Protein AF-A0A1I7TUJ5-F1 (afdb_monomer_lite)

Sequence (191 aa):
MAAFPLLQLPLVAMEHVLCIMDPYELIKVTGEFILTDNWHGLNFQPKLPESLDLLRIQNADFIKYDQFIKLDCKQIVLFRAPFTSQEIHRFLKSWKACESHLNLKAFKIFLEKSNSMNMVKELAREEVKIDGDLLNEFARRKFFYDESNGFNIVRSDGKVGTVCIKGWDGHDSQLYFSLIDFPFVYWNTTV

InterPro domains:
  IPR012885 Sdz-33, F-box domain [PF07735] (43-109)

pLDDT: mean 76.19, std 15.49, range [35.88, 95.81]

Foldseek 3Di:
DDQDPLVVDDPVVNVVCPVPDDVLSNDQAQEEDEADDDPPPDLDDDDDHAHYQYYYHQDQCNPDLVNVQPHAYQYYHDHNHPDALVSVLVVLVCQQAVNGRVNHFKYKYKYFPPCNVVSLVVQFPDKAWCDDLNCVQCVVSVNDDDGDIWGWGAHPVRWTKTWDWADDPDRMIMIIIGGDPDDPPPPPDDD

Secondary structure (DSSP, 8-state):
-PPP-GGGS-HHHHHHHHHHS-HHHH----SEEEE----TTS---PPPPSSBSEEEES--TT--HHHHTT--BSEEEESS----HHHHHHHHHHHHTTSS-TT--EEEEEEEHHHHHHHHHHH-SEEE---HHHHHHHHHTT----S--EEEEE-TTS-EEEEEEEEPSSSEEEEEEEE----GGGSS---

Structure (mmCIF, N/CA/C/O backbone):
data_AF-A0A1I7TUJ5-F1
#
_entry.id   AF-A0A1I7TUJ5-F1
#
loop_
_atom_site.group_PDB
_atom_site.id
_atom_site.type_symbol
_atom_site.label_atom_id
_atom_site.label_alt_id
_atom_site.label_comp_id
_atom_site.label_asym_id
_atom_site.label_entity_id
_atom_site.label_seq_id
_atom_site.pdbx_PDB_ins_code
_atom_site.Cartn_x
_atom_site.Cartn_y
_atom_site.Cartn_z
_atom_site.occupancy
_atom_site.B_iso_or_equiv
_atom_site.auth_seq_id
_atom_site.auth_comp_id
_atom_site.auth_asym_id
_atom_site.auth_atom_id
_atom_site.pdbx_PDB_model_num
ATOM 1 N N . MET A 1 1 ? -7.106 -23.123 -17.976 1.00 44.53 1 MET A N 1
ATOM 2 C CA . MET A 1 1 ? -6.000 -23.314 -18.940 1.00 44.53 1 MET A CA 1
ATOM 3 C C . MET A 1 1 ? -4.905 -24.108 -18.252 1.00 44.53 1 MET A C 1
ATOM 5 O O . MET A 1 1 ? -4.623 -23.818 -17.096 1.00 44.53 1 MET A O 1
ATOM 9 N N . ALA A 1 2 ? -4.364 -25.135 -18.907 1.00 41.09 2 ALA A N 1
ATOM 10 C CA . ALA A 1 2 ? -3.254 -25.927 -18.378 1.00 41.09 2 ALA A CA 1
ATOM 11 C C . ALA A 1 2 ? -1.929 -25.177 -18.596 1.00 41.09 2 ALA A C 1
ATOM 13 O O . ALA A 1 2 ? -1.750 -24.557 -19.642 1.00 41.09 2 ALA A O 1
ATOM 14 N N . ALA A 1 3 ? -1.031 -25.208 -17.610 1.00 55.00 3 ALA A N 1
ATOM 15 C CA . ALA A 1 3 ? 0.287 -24.588 -17.714 1.00 55.00 3 ALA A CA 1
ATOM 16 C C . ALA A 1 3 ? 1.127 -25.307 -18.782 1.00 55.00 3 ALA A C 1
ATOM 18 O O . ALA A 1 3 ? 1.201 -26.537 -18.783 1.00 55.00 3 ALA A O 1
ATOM 19 N N . PHE A 1 4 ? 1.744 -24.550 -19.691 1.00 65.94 4 PHE A N 1
ATOM 20 C CA . PHE A 1 4 ? 2.629 -25.104 -20.712 1.00 65.94 4 PHE A CA 1
ATOM 21 C C . PHE A 1 4 ? 3.909 -25.633 -20.042 1.00 65.94 4 PHE A C 1
ATOM 23 O O . PHE A 1 4 ? 4.563 -24.878 -19.318 1.00 65.94 4 PHE A O 1
ATOM 30 N N . PRO A 1 5 ? 4.286 -26.910 -20.230 1.00 68.75 5 PRO A N 1
ATOM 31 C CA . PRO A 1 5 ? 5.391 -27.513 -19.498 1.00 68.75 5 PRO A CA 1
ATOM 32 C C . PRO A 1 5 ? 6.739 -27.140 -20.134 1.00 68.75 5 PRO A C 1
ATOM 34 O O . PRO A 1 5 ? 7.451 -27.992 -20.657 1.00 68.75 5 PRO A O 1
ATOM 37 N N . LEU A 1 6 ? 7.103 -25.855 -20.084 1.00 66.88 6 LEU A N 1
ATOM 38 C CA . LEU A 1 6 ? 8.300 -25.303 -20.731 1.00 66.88 6 LEU A CA 1
ATOM 39 C C . LEU A 1 6 ? 9.583 -26.061 -20.344 1.00 66.88 6 LEU A C 1
ATOM 41 O O . LEU A 1 6 ? 10.440 -26.295 -21.186 1.00 66.88 6 LEU A O 1
ATOM 45 N N . LEU A 1 7 ? 9.681 -26.503 -19.087 1.00 72.25 7 LEU A N 1
ATOM 46 C CA . LEU A 1 7 ? 10.839 -27.235 -18.556 1.00 72.25 7 LEU A CA 1
ATOM 47 C C . LEU A 1 7 ? 10.936 -28.694 -19.032 1.00 72.25 7 LEU A C 1
ATOM 49 O O . LEU A 1 7 ? 11.917 -29.366 -18.730 1.00 72.25 7 LEU A O 1
ATOM 53 N N . GLN A 1 8 ? 9.922 -29.203 -19.737 1.00 76.94 8 GLN A N 1
ATOM 54 C CA . GLN A 1 8 ? 9.940 -30.542 -20.335 1.00 76.94 8 GLN A CA 1
ATOM 55 C C . GLN A 1 8 ? 10.435 -30.522 -21.790 1.00 76.94 8 GLN A C 1
ATOM 57 O O . GLN A 1 8 ? 10.548 -31.579 -22.409 1.00 76.94 8 GLN A O 1
ATOM 62 N N . LEU A 1 9 ? 10.721 -29.340 -22.348 1.00 76.00 9 LEU A N 1
ATOM 63 C CA . LEU A 1 9 ? 11.199 -29.204 -23.718 1.00 76.00 9 LEU A CA 1
ATOM 64 C C . LEU A 1 9 ? 12.726 -29.363 -23.821 1.00 76.00 9 LEU A C 1
ATOM 66 O O . LEU A 1 9 ? 13.457 -29.009 -22.898 1.00 76.00 9 LEU A O 1
ATOM 70 N N . PRO A 1 10 ? 13.234 -29.834 -24.975 1.00 81.75 10 PRO A N 1
ATOM 71 C CA . PRO A 1 10 ? 14.651 -29.738 -25.306 1.00 81.75 10 PRO A CA 1
ATOM 72 C C . PRO A 1 10 ? 15.124 -28.278 -25.311 1.00 81.75 10 PRO A C 1
ATOM 74 O O . PRO A 1 10 ? 14.386 -27.398 -25.751 1.00 81.75 10 PRO A O 1
ATOM 77 N N . LEU A 1 11 ? 16.375 -28.031 -24.909 1.00 66.50 11 LEU A N 1
ATOM 78 C CA . LEU A 1 11 ? 16.953 -26.684 -24.756 1.00 66.50 11 LEU A CA 1
ATOM 79 C C . LEU A 1 11 ? 16.723 -25.775 -25.980 1.00 66.50 11 LEU A C 1
ATOM 81 O O . LEU A 1 11 ? 16.269 -24.647 -25.836 1.00 66.50 11 LEU A O 1
ATOM 85 N N . VAL A 1 12 ? 16.926 -26.302 -27.191 1.00 75.00 12 VAL A N 1
ATOM 86 C CA . VAL A 1 12 ? 16.721 -25.568 -28.457 1.00 75.00 12 VAL A CA 1
ATOM 87 C C . VAL A 1 12 ? 15.256 -25.151 -28.653 1.00 75.00 12 VAL A C 1
ATOM 89 O O . VAL A 1 12 ? 14.964 -24.063 -29.141 1.00 75.00 12 VAL A O 1
ATOM 92 N N . ALA A 1 13 ? 14.310 -25.995 -28.240 1.00 75.56 13 ALA A N 1
ATOM 93 C CA . ALA A 1 13 ? 12.889 -25.670 -28.301 1.00 75.56 13 ALA A CA 1
ATOM 94 C C . ALA A 1 13 ? 12.490 -24.667 -27.205 1.00 75.56 13 ALA A C 1
ATOM 96 O O . ALA A 1 13 ? 11.639 -23.818 -27.453 1.00 75.56 13 ALA A O 1
ATOM 97 N N . MET A 1 14 ? 13.125 -24.714 -26.028 1.00 66.81 14 MET A N 1
ATOM 98 C CA . MET A 1 14 ? 12.935 -23.702 -24.982 1.00 66.81 14 MET A CA 1
ATOM 99 C C . MET A 1 14 ? 13.394 -22.318 -25.449 1.00 66.81 14 MET A C 1
ATOM 101 O O . MET A 1 14 ? 12.663 -21.353 -25.257 1.00 66.81 14 MET A O 1
ATOM 105 N N . GLU A 1 15 ? 14.559 -22.221 -26.094 1.00 66.31 15 GLU A N 1
ATOM 106 C CA . GLU A 1 15 ? 15.090 -20.958 -26.629 1.00 66.31 15 GLU A CA 1
ATOM 107 C C . GLU A 1 15 ? 14.159 -20.354 -27.682 1.00 66.31 15 GLU A C 1
ATOM 109 O O . GLU A 1 15 ? 13.821 -19.174 -27.615 1.00 66.31 15 GLU A O 1
ATOM 114 N N . HIS A 1 16 ? 13.663 -21.179 -28.606 1.00 71.62 16 HIS A N 1
ATOM 115 C CA . HIS A 1 16 ? 12.695 -20.731 -29.603 1.00 71.62 16 HIS A CA 1
ATOM 116 C C . HIS A 1 16 ? 11.392 -20.259 -28.951 1.00 71.62 16 HIS A C 1
ATOM 118 O O . HIS A 1 16 ? 10.881 -19.199 -29.299 1.00 71.62 16 HIS A O 1
ATOM 124 N N . VAL A 1 17 ? 10.867 -20.999 -27.973 1.00 67.88 17 VAL A N 1
ATOM 125 C CA . VAL A 1 17 ? 9.644 -20.612 -27.257 1.00 67.88 17 VAL A CA 1
ATOM 126 C C . VAL A 1 17 ? 9.838 -19.301 -26.483 1.00 67.88 17 VAL A C 1
ATOM 128 O O . VAL A 1 17 ? 8.969 -18.435 -26.553 1.00 67.88 17 VAL A O 1
ATOM 131 N N . LEU A 1 18 ? 10.989 -19.103 -25.832 1.00 63.28 18 LEU A N 1
ATOM 132 C CA . LEU A 1 18 ? 11.341 -17.859 -25.134 1.00 63.28 18 LEU A CA 1
ATOM 133 C C . LEU A 1 18 ? 11.524 -16.658 -26.079 1.00 63.28 18 LEU A C 1
ATOM 13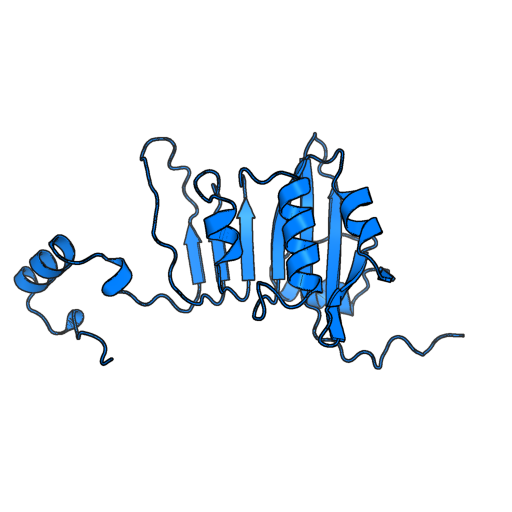5 O O . LEU A 1 18 ? 11.331 -15.524 -25.652 1.00 63.28 18 LEU A O 1
ATOM 139 N N . CYS A 1 19 ? 11.884 -16.884 -27.346 1.00 64.88 19 CYS A N 1
ATOM 140 C CA . CYS A 1 19 ? 12.003 -15.825 -28.353 1.00 64.88 19 CYS A CA 1
ATOM 141 C C . CYS A 1 19 ? 10.672 -15.445 -29.021 1.00 64.88 19 CYS A C 1
ATOM 143 O O . CYS A 1 19 ? 10.565 -14.341 -29.553 1.00 64.88 19 CYS A O 1
ATOM 145 N N . ILE A 1 20 ? 9.687 -16.351 -29.051 1.00 66.25 20 ILE A N 1
ATOM 146 C CA . ILE A 1 20 ? 8.414 -16.149 -29.767 1.00 66.25 20 ILE A CA 1
ATOM 147 C C . ILE A 1 20 ? 7.288 -15.746 -28.804 1.00 66.25 20 ILE A C 1
ATOM 149 O O . ILE A 1 20 ? 6.369 -15.028 -29.198 1.00 66.25 20 ILE A O 1
ATOM 153 N N . MET A 1 21 ? 7.343 -16.205 -27.554 1.00 60.66 21 MET A N 1
ATOM 154 C CA . MET A 1 21 ? 6.341 -15.896 -26.538 1.00 60.66 21 MET A CA 1
ATOM 155 C C . MET A 1 21 ? 6.768 -14.710 -25.683 1.00 60.66 21 MET A C 1
ATOM 157 O O . MET A 1 21 ? 7.951 -14.481 -25.440 1.00 60.66 21 MET A O 1
ATOM 161 N N . ASP A 1 22 ? 5.780 -13.980 -25.175 1.00 60.47 22 ASP A N 1
ATOM 162 C CA . ASP A 1 22 ? 6.027 -13.012 -24.121 1.00 60.47 22 ASP A CA 1
ATOM 163 C C . ASP A 1 22 ? 6.489 -13.782 -22.861 1.00 60.47 22 ASP A C 1
ATOM 165 O O . ASP A 1 22 ? 5.755 -14.656 -22.390 1.00 60.47 22 ASP A O 1
ATOM 169 N N . PRO A 1 23 ? 7.686 -13.521 -22.297 1.00 56.50 23 PRO A N 1
ATOM 170 C CA . PRO A 1 23 ? 8.177 -14.240 -21.118 1.00 56.50 23 PRO A CA 1
ATOM 171 C C . PRO A 1 23 ? 7.206 -14.196 -19.921 1.00 56.50 23 PRO A C 1
ATOM 173 O O . PRO A 1 23 ? 7.236 -15.098 -19.080 1.00 56.50 23 PRO A O 1
ATOM 176 N N . TYR A 1 24 ? 6.295 -13.215 -19.866 1.00 52.44 24 TYR A N 1
ATOM 177 C CA . TYR A 1 24 ? 5.233 -13.131 -18.853 1.00 52.44 24 TYR A CA 1
ATOM 178 C C . TYR A 1 24 ? 4.098 -14.160 -19.036 1.00 52.44 24 TYR A C 1
ATOM 180 O O . TYR A 1 24 ? 3.396 -14.462 -18.073 1.00 52.44 24 TYR A O 1
ATOM 188 N N . GLU A 1 25 ? 3.927 -14.742 -20.228 1.00 54.78 25 GLU A N 1
ATOM 189 C CA . GLU A 1 25 ? 2.975 -15.840 -20.482 1.00 54.78 25 GLU A CA 1
ATOM 190 C C . GLU A 1 25 ? 3.526 -17.208 -20.051 1.00 54.78 25 GLU A C 1
ATOM 192 O O . GLU A 1 25 ? 2.770 -18.159 -19.841 1.00 54.78 25 GLU A O 1
ATOM 197 N N . LEU A 1 26 ? 4.848 -17.311 -19.893 1.00 52.25 26 LEU A N 1
ATOM 198 C CA . LEU A 1 26 ? 5.550 -18.548 -19.547 1.00 52.25 26 LEU A CA 1
ATOM 199 C C . LEU A 1 26 ? 5.816 -18.687 -18.045 1.00 52.25 26 LEU A C 1
ATOM 201 O O . LEU A 1 26 ? 5.937 -19.803 -17.538 1.00 52.25 26 LEU A O 1
ATOM 205 N N . ILE A 1 27 ? 5.895 -17.566 -17.326 1.00 54.50 27 ILE A N 1
ATOM 206 C CA . ILE A 1 27 ? 6.213 -17.532 -15.900 1.00 54.50 27 ILE A CA 1
ATOM 207 C C . ILE A 1 27 ? 5.084 -16.819 -15.162 1.00 54.50 27 ILE A C 1
ATOM 209 O O . ILE A 1 27 ? 5.035 -15.593 -15.079 1.00 54.50 27 ILE A O 1
ATOM 213 N N . LYS A 1 28 ? 4.188 -17.602 -14.554 1.00 55.44 28 LYS A N 1
ATOM 214 C CA . LYS A 1 28 ? 3.229 -17.060 -13.593 1.00 55.44 28 LYS A CA 1
ATOM 215 C C . LYS A 1 28 ? 3.941 -16.814 -12.262 1.00 55.44 28 LYS A C 1
ATOM 217 O O . LYS A 1 28 ? 4.120 -17.733 -11.466 1.00 55.44 28 LYS A O 1
ATOM 222 N N . VAL A 1 29 ? 4.349 -15.573 -12.015 1.00 63.19 29 VAL A N 1
ATOM 223 C CA . VAL A 1 29 ? 4.860 -15.154 -10.704 1.00 63.19 29 VAL A CA 1
ATOM 224 C C . VAL A 1 29 ? 3.665 -14.828 -9.814 1.00 63.19 29 VAL A C 1
ATOM 226 O O . VAL A 1 29 ? 2.966 -13.859 -10.070 1.00 63.19 29 VAL A O 1
ATOM 229 N N . THR A 1 30 ? 3.418 -15.637 -8.782 1.00 64.19 30 THR A N 1
ATOM 230 C CA . THR A 1 30 ? 2.324 -15.408 -7.810 1.00 64.19 30 THR A CA 1
ATOM 231 C C . THR A 1 30 ? 2.815 -15.017 -6.417 1.00 64.19 30 THR A C 1
ATOM 233 O O . THR A 1 30 ? 2.011 -14.739 -5.535 1.00 64.19 30 THR A O 1
ATOM 236 N N . GLY A 1 31 ? 4.131 -15.050 -6.192 1.00 80.75 31 GLY A N 1
ATOM 237 C CA . GLY A 1 31 ? 4.753 -14.763 -4.902 1.00 80.75 31 GLY A CA 1
ATOM 238 C C . GLY A 1 31 ? 5.248 -13.323 -4.820 1.00 80.75 31 GLY A C 1
ATOM 239 O O . GLY A 1 31 ? 4.468 -12.371 -4.856 1.00 80.75 31 GLY A O 1
ATOM 240 N N . GLU A 1 32 ? 6.565 -13.172 -4.709 1.00 84.06 32 GLU A N 1
ATOM 241 C CA . GLU A 1 32 ? 7.224 -11.873 -4.607 1.00 84.06 32 GLU A CA 1
ATOM 242 C C . GLU A 1 32 ? 7.846 -11.475 -5.951 1.00 84.06 32 GLU A C 1
ATOM 244 O O . GLU A 1 32 ? 8.607 -12.237 -6.547 1.00 84.06 32 GLU A O 1
ATOM 249 N N . PHE A 1 33 ? 7.552 -10.261 -6.411 1.00 83.88 33 PHE A N 1
ATOM 250 C CA . PHE A 1 33 ? 8.217 -9.628 -7.543 1.00 83.88 33 PHE A CA 1
ATOM 251 C C . PHE A 1 33 ? 8.989 -8.405 -7.048 1.00 83.88 33 PHE A C 1
ATOM 253 O O . PHE A 1 33 ? 8.401 -7.425 -6.579 1.00 83.88 33 PHE A O 1
ATOM 260 N N . ILE A 1 34 ? 10.320 -8.480 -7.119 1.00 81.19 34 ILE A N 1
ATOM 261 C CA . ILE A 1 34 ? 11.227 -7.461 -6.589 1.00 81.19 34 ILE A CA 1
ATOM 262 C C . ILE A 1 34 ? 12.135 -6.957 -7.714 1.00 81.19 34 ILE A C 1
ATOM 264 O O . ILE A 1 34 ? 12.919 -7.722 -8.267 1.00 81.19 34 ILE A O 1
ATOM 268 N N . LEU A 1 35 ? 12.066 -5.657 -8.005 1.00 82.50 35 LEU A N 1
ATOM 269 C CA . LEU A 1 35 ? 12.980 -4.954 -8.906 1.00 82.50 35 LEU A CA 1
ATOM 270 C C . LEU A 1 35 ? 13.844 -3.980 -8.100 1.00 82.50 35 LEU A C 1
ATOM 272 O O . LEU A 1 35 ? 13.331 -3.017 -7.519 1.00 82.50 35 LEU A O 1
ATOM 276 N N . THR A 1 36 ? 15.153 -4.239 -8.048 1.00 73.56 36 THR A N 1
ATOM 277 C CA . THR A 1 36 ? 16.110 -3.449 -7.254 1.00 73.56 36 THR A CA 1
ATOM 278 C C . THR A 1 36 ? 17.055 -2.563 -8.060 1.00 73.56 36 THR A C 1
ATOM 280 O O . THR A 1 36 ? 17.663 -1.685 -7.457 1.00 73.56 36 THR A O 1
ATOM 283 N N . ASP A 1 37 ? 17.183 -2.758 -9.375 1.00 66.81 37 ASP A N 1
ATOM 284 C CA . ASP A 1 37 ? 18.179 -2.039 -10.178 1.00 66.81 37 ASP A CA 1
ATOM 285 C C . ASP A 1 37 ? 17.705 -0.679 -10.716 1.00 66.81 37 ASP A C 1
ATOM 287 O O . ASP A 1 37 ? 16.528 -0.447 -11.008 1.00 66.81 37 ASP A O 1
ATOM 291 N N . ASN A 1 38 ? 18.673 0.229 -10.866 1.00 54.31 38 ASN A N 1
ATOM 292 C CA . ASN A 1 38 ? 18.522 1.563 -11.447 1.00 54.31 38 ASN A CA 1
ATOM 293 C C . ASN A 1 38 ? 18.700 1.495 -12.970 1.00 54.31 38 ASN A C 1
ATOM 295 O O . ASN A 1 38 ? 19.749 1.871 -13.492 1.00 54.31 38 ASN A O 1
ATOM 299 N N . TRP A 1 39 ? 17.704 0.997 -13.703 1.00 56.19 39 TRP A N 1
ATOM 300 C CA . TRP A 1 39 ? 17.754 0.980 -15.170 1.00 56.19 39 TRP A CA 1
ATOM 301 C C . TRP A 1 39 ? 17.439 2.354 -15.764 1.00 56.19 39 TRP A C 1
ATOM 303 O O . TRP A 1 39 ? 16.412 2.573 -16.396 1.00 56.19 39 TRP A O 1
ATOM 313 N N . HIS A 1 40 ? 18.367 3.291 -15.593 1.00 48.84 40 HIS A N 1
ATOM 314 C CA . HIS A 1 40 ? 18.392 4.525 -16.369 1.00 48.84 40 HIS A CA 1
ATOM 315 C C . HIS A 1 40 ? 18.968 4.210 -17.757 1.00 48.84 40 HIS A C 1
ATOM 317 O O . HIS A 1 40 ? 20.169 4.340 -17.972 1.00 48.84 40 HIS A O 1
ATOM 323 N N . GLY A 1 41 ? 18.150 3.732 -18.697 1.00 48.31 41 GLY A N 1
ATOM 324 C CA . GLY A 1 41 ? 18.626 3.603 -20.083 1.00 48.31 41 GLY A CA 1
ATOM 325 C C . GLY A 1 41 ? 17.840 2.697 -21.018 1.00 48.31 41 GLY A C 1
ATOM 326 O O . GLY A 1 41 ? 18.025 2.785 -22.227 1.00 48.31 41 GLY A O 1
ATOM 327 N N . LEU A 1 42 ? 16.947 1.854 -20.505 1.00 51.44 42 LEU A N 1
ATOM 328 C CA . LEU A 1 42 ? 16.076 1.037 -21.344 1.00 51.44 42 LEU A CA 1
ATOM 329 C C . LEU A 1 42 ? 14.652 1.561 -21.191 1.00 51.44 42 LEU A C 1
ATOM 331 O O . LEU A 1 42 ? 14.224 1.838 -20.074 1.00 51.44 42 LEU A O 1
ATOM 335 N N . ASN A 1 43 ? 13.914 1.678 -22.298 1.00 55.47 43 ASN A N 1
ATOM 336 C CA . ASN A 1 43 ? 12.457 1.866 -22.309 1.00 55.47 43 ASN A CA 1
ATOM 337 C C . ASN A 1 43 ? 11.771 0.606 -21.744 1.00 55.47 43 ASN A C 1
ATOM 339 O O . ASN A 1 43 ? 11.008 -0.074 -22.428 1.00 55.47 43 ASN A O 1
ATOM 343 N N . PHE A 1 44 ? 12.125 0.237 -20.518 1.00 58.97 44 PHE A N 1
ATOM 344 C CA . PHE A 1 44 ? 11.699 -0.971 -19.856 1.00 58.97 44 PHE A CA 1
ATOM 345 C C . PHE A 1 44 ? 10.296 -0.729 -19.313 1.00 58.97 44 PHE A C 1
ATOM 347 O O . PHE A 1 44 ? 10.100 -0.024 -18.328 1.00 58.97 44 PHE A O 1
ATOM 354 N N . GLN A 1 45 ? 9.309 -1.287 -20.008 1.00 63.25 45 GLN A N 1
ATOM 355 C CA . GLN A 1 45 ? 7.911 -1.304 -19.590 1.00 63.25 45 GLN A CA 1
ATOM 356 C C . GLN A 1 45 ? 7.506 -2.760 -19.359 1.00 63.25 45 GLN A C 1
ATOM 358 O O . GLN A 1 45 ? 6.884 -3.369 -20.233 1.00 63.25 45 GLN A O 1
ATOM 363 N N . PRO A 1 46 ? 7.909 -3.360 -18.226 1.00 66.50 46 PRO A N 1
ATOM 364 C CA . PRO A 1 46 ? 7.540 -4.731 -17.927 1.00 66.50 46 PRO A CA 1
ATOM 365 C C . PRO A 1 46 ? 6.020 -4.820 -17.804 1.00 66.50 46 PRO A C 1
ATOM 367 O O . PRO A 1 46 ? 5.395 -3.984 -17.143 1.00 66.50 46 PRO A O 1
ATOM 370 N N . LYS A 1 47 ? 5.413 -5.855 -18.392 1.00 68.88 47 LYS A N 1
ATOM 371 C CA . LYS A 1 47 ? 4.061 -6.232 -17.977 1.00 68.88 47 LYS A CA 1
ATOM 372 C C . LYS A 1 47 ? 4.177 -6.798 -16.567 1.00 68.88 47 LYS A C 1
ATOM 374 O O . LYS A 1 47 ? 4.951 -7.720 -16.321 1.00 68.88 47 LYS A O 1
ATOM 379 N N . LEU A 1 48 ? 3.458 -6.202 -15.623 1.00 72.81 48 LEU A N 1
ATOM 380 C CA . LEU A 1 48 ? 3.447 -6.692 -14.250 1.00 72.81 48 LEU A CA 1
ATOM 381 C C . LEU A 1 48 ? 2.601 -7.976 -14.186 1.00 72.81 48 LEU A C 1
ATOM 383 O O . LEU A 1 48 ? 1.527 -8.004 -14.791 1.00 72.81 48 LEU A O 1
ATOM 387 N N . PRO A 1 49 ? 3.069 -9.033 -13.494 1.00 69.38 49 PRO A N 1
ATOM 388 C CA . PRO A 1 49 ? 2.303 -10.264 -13.323 1.00 69.38 49 PRO A CA 1
ATOM 389 C C . PRO A 1 49 ? 0.924 -10.020 -12.699 1.00 69.38 49 PRO A C 1
ATOM 391 O O . PRO A 1 49 ? 0.748 -9.117 -11.878 1.00 69.38 49 PRO A O 1
ATOM 394 N N . GLU A 1 50 ? -0.042 -10.868 -13.046 1.00 71.38 50 GLU A N 1
ATOM 395 C CA . GLU A 1 50 ? -1.372 -10.853 -12.436 1.00 71.38 50 GLU A CA 1
ATOM 396 C C . GLU A 1 50 ? -1.345 -11.511 -11.047 1.00 71.38 50 GLU A C 1
ATOM 398 O O . GLU A 1 50 ? -0.965 -12.675 -10.916 1.00 71.38 50 GLU A O 1
ATOM 403 N N . SER A 1 51 ? -1.829 -10.790 -10.030 1.00 76.81 51 SER A N 1
ATOM 404 C CA . SER A 1 51 ? -1.992 -11.266 -8.649 1.00 76.81 51 SER A CA 1
ATOM 405 C C . SER A 1 51 ? -0.677 -11.650 -7.950 1.00 76.81 51 SER A C 1
ATOM 407 O O . SER A 1 51 ? -0.238 -12.801 -7.975 1.00 76.81 51 SER A O 1
ATOM 409 N N . LEU A 1 52 ? -0.055 -10.672 -7.282 1.00 82.88 52 LEU A N 1
ATOM 410 C CA . LEU A 1 52 ? 1.184 -10.855 -6.510 1.00 82.88 52 LEU A CA 1
ATOM 411 C C . LEU A 1 52 ? 0.943 -10.781 -4.997 1.00 82.88 52 LEU A C 1
ATOM 413 O O . LEU A 1 52 ? 0.180 -9.944 -4.501 1.00 82.88 52 LEU A O 1
ATOM 417 N N . ASP A 1 53 ? 1.673 -11.594 -4.232 1.00 87.31 53 ASP A N 1
ATOM 418 C CA . ASP A 1 53 ? 1.725 -11.452 -2.775 1.00 87.31 53 ASP A CA 1
ATOM 419 C C . ASP A 1 53 ? 2.505 -10.196 -2.359 1.00 87.31 53 ASP A C 1
ATOM 421 O O . ASP A 1 53 ? 2.120 -9.517 -1.401 1.00 87.31 53 ASP A O 1
ATOM 425 N N . LEU 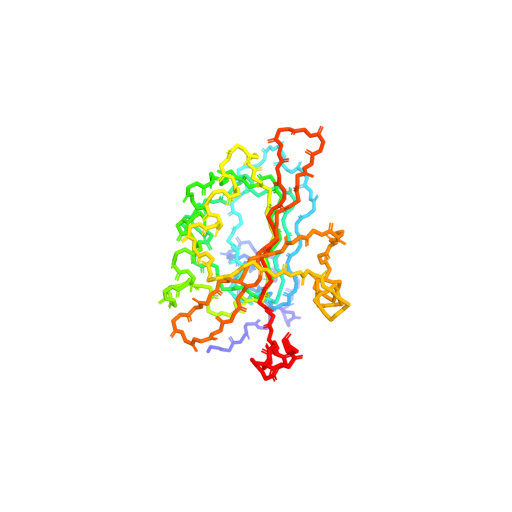A 1 54 ? 3.573 -9.869 -3.092 1.00 87.06 54 LEU A N 1
ATOM 426 C CA . LEU A 1 54 ? 4.399 -8.684 -2.871 1.00 87.06 54 LEU A CA 1
ATOM 427 C C . LEU A 1 54 ? 4.942 -8.134 -4.192 1.00 87.06 54 LEU A C 1
ATOM 429 O O . LEU A 1 54 ? 5.620 -8.838 -4.933 1.00 87.06 54 LEU A O 1
ATOM 433 N N . LEU A 1 55 ? 4.727 -6.843 -4.419 1.00 89.31 55 LEU A N 1
ATOM 434 C CA . LEU A 1 55 ? 5.362 -6.048 -5.457 1.00 89.31 55 LEU A CA 1
ATOM 435 C C . LEU A 1 55 ? 6.295 -5.026 -4.803 1.00 89.31 55 LEU A C 1
ATOM 437 O O . LEU A 1 55 ? 5.834 -4.167 -4.051 1.00 89.31 55 LEU A O 1
ATOM 441 N N . ARG A 1 56 ? 7.597 -5.084 -5.095 1.00 87.44 56 ARG A N 1
ATOM 442 C CA . ARG A 1 56 ? 8.583 -4.108 -4.608 1.00 87.44 56 ARG A CA 1
ATOM 443 C C . ARG A 1 56 ? 9.429 -3.573 -5.753 1.00 87.44 56 ARG A C 1
ATOM 445 O O . ARG A 1 56 ? 10.182 -4.327 -6.354 1.00 87.44 56 ARG A O 1
ATOM 452 N N . ILE A 1 57 ? 9.356 -2.272 -6.015 1.00 87.19 57 ILE A N 1
ATOM 453 C CA . ILE A 1 57 ? 10.076 -1.633 -7.125 1.00 87.19 57 ILE A CA 1
ATOM 454 C C . ILE A 1 57 ? 10.843 -0.415 -6.606 1.00 87.19 57 ILE A C 1
ATOM 456 O O . ILE A 1 57 ? 10.241 0.492 -6.035 1.00 87.19 57 ILE A O 1
ATOM 460 N N . GLN A 1 58 ? 12.169 -0.403 -6.796 1.00 83.94 58 GLN A N 1
ATOM 461 C CA . GLN A 1 58 ? 13.051 0.690 -6.355 1.00 83.94 58 GLN A CA 1
ATOM 462 C C . GLN A 1 58 ? 12.997 1.943 -7.250 1.00 83.94 58 GLN A C 1
ATOM 464 O O . GLN A 1 58 ? 13.133 3.061 -6.757 1.00 83.94 58 GLN A O 1
ATOM 469 N N . ASN A 1 59 ? 12.785 1.773 -8.556 1.00 83.56 59 ASN A N 1
ATOM 470 C CA . ASN A 1 59 ? 12.577 2.875 -9.497 1.00 83.56 59 ASN A CA 1
ATOM 471 C C . ASN A 1 59 ? 11.270 2.629 -10.238 1.00 83.56 59 ASN A C 1
ATOM 473 O O . ASN A 1 59 ? 11.233 1.874 -11.202 1.00 83.56 59 ASN A O 1
ATOM 477 N N . ALA A 1 60 ? 10.186 3.189 -9.709 1.00 86.88 60 ALA A N 1
ATOM 478 C CA . ALA A 1 60 ? 8.838 3.008 -10.233 1.00 86.88 60 ALA A CA 1
ATOM 479 C C . ALA A 1 60 ? 8.402 4.150 -11.171 1.00 86.88 60 ALA A C 1
ATOM 481 O O . ALA A 1 60 ? 7.208 4.309 -11.405 1.00 86.88 60 ALA A O 1
ATOM 482 N N . ASP A 1 61 ? 9.345 4.935 -11.701 1.00 86.56 61 ASP A N 1
ATOM 483 C CA . ASP A 1 61 ? 9.123 6.066 -12.620 1.00 86.56 61 ASP A CA 1
ATOM 484 C C . ASP A 1 61 ? 8.417 5.660 -13.926 1.00 86.56 61 ASP A C 1
ATOM 486 O O . ASP A 1 61 ? 7.692 6.457 -14.521 1.00 86.56 61 ASP A O 1
ATOM 490 N N . PHE A 1 62 ? 8.567 4.401 -14.338 1.00 83.56 62 PHE A N 1
ATOM 491 C CA . PHE A 1 62 ? 7.878 3.829 -15.494 1.00 83.56 62 PHE A CA 1
ATOM 492 C C . PHE A 1 62 ? 6.420 3.426 -15.223 1.00 83.56 62 PHE A C 1
ATOM 494 O O . PHE A 1 62 ? 5.668 3.214 -16.178 1.00 83.56 62 PHE A O 1
ATOM 501 N N . ILE A 1 63 ? 6.007 3.289 -13.955 1.00 86.44 63 ILE A N 1
ATOM 502 C CA . ILE A 1 63 ? 4.644 2.870 -13.611 1.00 86.44 63 ILE A CA 1
ATOM 503 C C . ILE A 1 63 ? 3.728 4.079 -13.715 1.00 86.44 63 ILE A C 1
ATOM 505 O O . ILE A 1 63 ? 3.832 5.034 -12.947 1.00 86.44 63 ILE A O 1
ATOM 509 N N . LYS A 1 64 ? 2.779 4.011 -14.643 1.00 90.19 64 LYS A N 1
ATOM 510 C CA . LYS A 1 64 ? 1.745 5.035 -14.788 1.00 90.19 64 LYS A CA 1
ATOM 511 C C . LYS A 1 64 ? 0.577 4.772 -13.842 1.00 90.19 64 LYS A C 1
ATOM 513 O O . LYS A 1 64 ? 0.315 3.635 -13.446 1.00 90.19 64 LYS A O 1
ATOM 518 N N . TYR A 1 65 ? -0.168 5.820 -13.503 1.00 91.44 65 TYR A N 1
ATOM 519 C CA . TYR A 1 65 ? -1.298 5.711 -12.577 1.00 91.44 65 TYR A CA 1
ATOM 520 C C . TYR A 1 65 ? -2.385 4.728 -13.051 1.00 91.44 65 TYR A C 1
ATOM 522 O O . TYR A 1 65 ? -2.941 3.969 -12.258 1.00 91.44 65 TYR A O 1
ATOM 530 N N . ASP A 1 66 ? -2.668 4.698 -14.353 1.00 90.69 66 ASP A N 1
ATOM 531 C CA . ASP A 1 66 ? -3.638 3.791 -14.973 1.00 90.69 66 ASP A CA 1
ATOM 532 C C . ASP A 1 66 ? -3.194 2.320 -14.952 1.00 90.69 66 ASP A C 1
ATOM 534 O O . ASP A 1 66 ? -4.042 1.425 -14.991 1.00 90.69 66 ASP A O 1
ATOM 538 N N . GLN A 1 67 ? -1.886 2.064 -14.871 1.00 88.69 67 GLN A N 1
ATOM 539 C CA . GLN A 1 67 ? -1.339 0.733 -14.611 1.00 88.69 67 GLN A CA 1
ATOM 540 C C . GLN 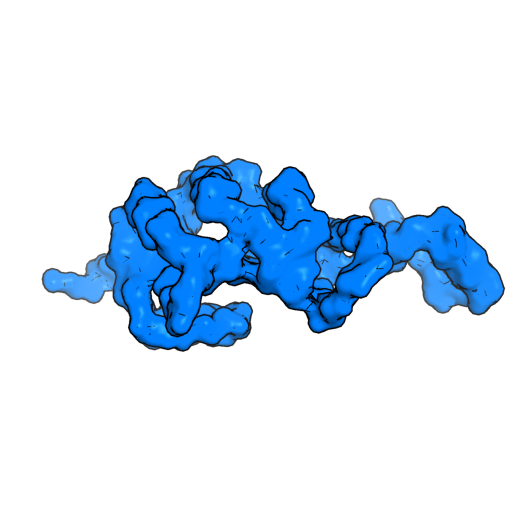A 1 67 ? -1.457 0.392 -13.126 1.00 88.69 67 GLN A C 1
ATOM 542 O O . GLN A 1 67 ? -1.949 -0.681 -12.789 1.00 88.69 67 GLN A O 1
ATOM 547 N N . PHE A 1 68 ? -1.076 1.323 -12.246 1.00 91.25 68 PHE A N 1
ATOM 548 C CA . PHE A 1 68 ? -1.152 1.150 -10.795 1.00 91.25 68 PHE A CA 1
ATOM 549 C C . PHE A 1 68 ? -2.565 0.803 -10.314 1.00 91.25 68 PHE A C 1
ATOM 551 O O . PHE A 1 68 ? -2.728 -0.150 -9.561 1.00 91.25 68 PHE A O 1
ATOM 558 N N . ILE A 1 69 ? -3.600 1.510 -10.780 1.00 92.06 69 ILE A N 1
ATOM 559 C CA . ILE A 1 69 ? -4.977 1.286 -10.307 1.00 92.06 69 ILE A CA 1
ATOM 560 C C . ILE A 1 69 ? -5.533 -0.106 -10.657 1.00 92.06 69 ILE A C 1
ATOM 562 O O . ILE A 1 69 ? -6.485 -0.565 -10.029 1.00 92.06 69 ILE A O 1
ATOM 566 N N . LYS A 1 70 ? -4.937 -0.776 -11.650 1.00 89.31 70 LYS A N 1
ATOM 567 C CA . LYS A 1 70 ? -5.315 -2.120 -12.109 1.00 89.31 70 LYS A CA 1
ATOM 568 C C . LYS A 1 70 ? -4.529 -3.229 -11.409 1.00 89.31 70 LYS A C 1
ATOM 570 O O . LYS A 1 70 ? -4.797 -4.399 -11.671 1.00 89.31 70 LYS A O 1
ATOM 575 N N . LEU A 1 71 ? -3.558 -2.888 -10.560 1.00 88.38 71 LEU A N 1
ATOM 576 C CA . LEU A 1 71 ? -2.757 -3.885 -9.865 1.00 88.38 71 LEU A CA 1
ATOM 577 C C . LEU A 1 71 ? -3.602 -4.637 -8.842 1.00 88.38 71 LEU A C 1
ATOM 579 O O . LEU A 1 71 ? -4.182 -4.061 -7.923 1.00 88.38 71 LEU A O 1
ATOM 583 N N . ASP A 1 72 ? -3.599 -5.958 -8.974 1.00 88.00 72 ASP A N 1
ATOM 584 C CA . ASP A 1 72 ? -4.053 -6.858 -7.927 1.00 88.00 72 ASP A CA 1
ATOM 585 C C . ASP A 1 72 ? -2.824 -7.377 -7.179 1.00 88.00 72 ASP A C 1
ATOM 587 O O . ASP A 1 72 ? -2.100 -8.244 -7.663 1.00 88.00 72 ASP A O 1
ATOM 591 N N . CYS A 1 73 ? -2.518 -6.782 -6.029 1.00 88.19 73 CYS A N 1
ATOM 592 C CA . CYS A 1 73 ? -1.381 -7.169 -5.197 1.00 88.19 73 CYS A CA 1
ATOM 593 C C . CYS A 1 73 ? -1.755 -7.064 -3.720 1.00 88.19 73 CYS A C 1
ATOM 595 O O . CYS A 1 73 ? -2.402 -6.101 -3.301 1.00 88.19 73 CYS A O 1
ATOM 597 N N . LYS A 1 74 ? -1.292 -8.014 -2.900 1.00 89.69 74 LYS A N 1
ATOM 598 C CA . LYS A 1 74 ? -1.498 -7.949 -1.445 1.00 89.69 74 LYS A CA 1
ATOM 599 C C . LYS A 1 74 ? -0.569 -6.935 -0.793 1.00 89.69 74 LYS A C 1
ATOM 601 O O . LYS A 1 74 ? -0.956 -6.296 0.178 1.00 89.69 74 LYS A O 1
ATOM 606 N N . GLN A 1 75 ? 0.655 -6.787 -1.276 1.00 89.50 75 GLN A N 1
ATOM 607 C CA . GLN A 1 75 ? 1.601 -5.818 -0.734 1.00 89.50 75 GLN A CA 1
ATOM 608 C C . GLN A 1 75 ? 2.266 -5.063 -1.874 1.00 89.50 75 GLN A C 1
ATOM 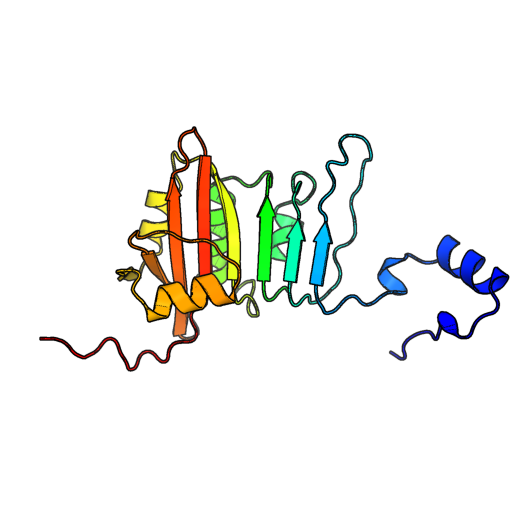610 O O . GLN A 1 75 ? 2.743 -5.684 -2.819 1.00 89.50 75 GLN A O 1
ATOM 615 N N . ILE A 1 76 ? 2.295 -3.736 -1.790 1.00 90.81 76 ILE A N 1
ATOM 616 C CA . ILE A 1 76 ? 2.879 -2.872 -2.816 1.00 90.81 76 ILE A CA 1
ATOM 617 C C . ILE A 1 76 ? 3.873 -1.919 -2.155 1.00 90.81 76 ILE A C 1
ATOM 619 O O . ILE A 1 76 ? 3.540 -1.200 -1.216 1.00 90.81 76 ILE A O 1
ATOM 623 N N . VAL A 1 77 ? 5.102 -1.885 -2.656 1.00 89.25 77 VAL A N 1
ATOM 624 C CA . VAL A 1 77 ? 6.157 -0.988 -2.186 1.00 89.25 77 VAL A CA 1
ATOM 625 C C . VAL A 1 77 ? 6.800 -0.326 -3.393 1.00 89.25 77 VAL A C 1
ATOM 627 O O . VAL A 1 77 ? 7.557 -0.966 -4.125 1.00 89.25 77 VAL A O 1
ATOM 630 N N . LEU A 1 78 ? 6.510 0.956 -3.592 1.00 89.62 78 LEU A N 1
ATOM 631 C CA . LEU A 1 78 ? 7.015 1.724 -4.725 1.00 89.62 78 LEU A CA 1
ATOM 632 C C . LEU A 1 78 ? 7.923 2.848 -4.234 1.00 89.62 78 LEU A C 1
ATOM 634 O O . LEU A 1 78 ? 7.526 3.700 -3.438 1.00 89.62 78 LEU A O 1
ATOM 638 N N . PHE A 1 79 ? 9.149 2.855 -4.736 1.00 85.50 79 PHE A N 1
ATOM 639 C CA . PHE A 1 79 ? 10.102 3.938 -4.548 1.00 85.50 79 PHE A CA 1
ATOM 640 C C . PHE A 1 79 ? 10.229 4.715 -5.862 1.00 85.50 79 PHE A C 1
ATOM 642 O O . PHE A 1 79 ? 10.137 4.130 -6.943 1.00 85.50 79 PHE A O 1
ATOM 649 N N . ARG A 1 80 ? 10.425 6.038 -5.767 1.00 84.75 80 ARG A N 1
ATOM 650 C CA . ARG A 1 80 ? 10.588 6.936 -6.929 1.00 84.75 80 ARG A CA 1
ATOM 651 C C . ARG A 1 80 ? 9.464 6.810 -7.973 1.00 84.75 80 ARG A C 1
ATOM 653 O O . ARG A 1 80 ? 9.705 6.959 -9.165 1.00 84.75 80 ARG A O 1
ATOM 660 N N . ALA A 1 81 ? 8.244 6.506 -7.530 1.00 88.69 81 ALA A N 1
ATOM 661 C CA . ALA A 1 81 ? 7.073 6.530 -8.400 1.00 88.69 81 ALA A CA 1
ATOM 662 C C . ALA A 1 81 ? 6.745 7.982 -8.787 1.00 88.69 81 ALA A C 1
ATOM 664 O O . ALA A 1 81 ? 6.888 8.869 -7.943 1.00 88.69 81 ALA A O 1
ATOM 665 N N . PRO A 1 82 ? 6.248 8.245 -10.006 1.00 89.06 82 PRO A N 1
ATOM 666 C CA . PRO A 1 82 ? 5.964 9.594 -10.483 1.00 89.06 82 PRO A CA 1
ATOM 667 C C . PRO A 1 82 ? 4.573 10.069 -10.024 1.00 89.06 82 PRO A C 1
ATOM 669 O O . PRO A 1 82 ? 3.935 10.863 -10.708 1.00 89.06 82 PRO A O 1
ATOM 672 N N . PHE A 1 83 ? 4.062 9.536 -8.906 1.00 89.94 83 PHE A N 1
ATOM 673 C CA . PHE A 1 83 ? 2.695 9.787 -8.462 1.00 89.94 83 PHE A CA 1
ATOM 674 C C . PHE A 1 83 ? 2.598 11.080 -7.666 1.00 89.94 83 PHE A C 1
ATOM 676 O O . PHE A 1 83 ? 3.319 11.317 -6.696 1.00 89.94 83 PHE A O 1
ATOM 683 N N . THR A 1 84 ? 1.631 11.897 -8.054 1.00 89.31 84 THR A N 1
ATOM 684 C CA . THR A 1 84 ? 1.276 13.125 -7.353 1.00 89.31 84 THR A CA 1
ATOM 685 C C . THR A 1 84 ? 0.476 12.824 -6.086 1.00 89.31 84 THR A C 1
ATOM 687 O O . THR A 1 84 ? -0.219 11.809 -5.975 1.00 89.31 84 THR A O 1
ATOM 690 N N . SER A 1 85 ? 0.474 13.768 -5.138 1.00 86.56 85 SER A N 1
ATOM 691 C CA . SER A 1 85 ? -0.417 13.688 -3.969 1.00 86.56 85 SER A CA 1
ATOM 692 C C . SER A 1 85 ? -1.892 13.543 -4.384 1.00 86.56 85 SER A C 1
ATOM 694 O O . SER A 1 85 ? -2.649 12.826 -3.743 1.00 86.56 85 SER A O 1
ATOM 696 N N . GLN A 1 86 ? -2.313 14.163 -5.492 1.00 89.81 86 GLN A N 1
ATOM 697 C CA . GLN A 1 86 ? -3.690 14.060 -5.990 1.00 89.81 86 GLN A CA 1
ATOM 698 C C . GLN A 1 86 ? -4.037 12.658 -6.512 1.00 89.81 86 GLN A C 1
ATOM 700 O O . GLN A 1 86 ? -5.156 12.183 -6.311 1.00 89.81 86 GLN A O 1
ATOM 705 N N . GLU A 1 87 ? -3.097 11.978 -7.163 1.00 93.12 87 GLU A N 1
ATOM 706 C CA . GLU A 1 87 ? -3.281 10.599 -7.624 1.00 93.12 87 GLU A CA 1
ATOM 707 C C . GLU A 1 87 ? -3.401 9.625 -6.454 1.00 93.12 87 GLU A C 1
ATOM 709 O O . GLU A 1 87 ? -4.290 8.768 -6.454 1.00 93.12 87 GLU A O 1
ATOM 714 N N . ILE A 1 88 ? -2.587 9.802 -5.409 1.00 92.44 88 ILE A N 1
ATOM 715 C CA . ILE A 1 88 ? -2.726 9.006 -4.185 1.00 92.44 88 ILE A CA 1
ATOM 716 C C . ILE A 1 88 ? -4.028 9.327 -3.458 1.00 92.44 88 ILE A C 1
ATOM 718 O O . ILE A 1 88 ? -4.702 8.408 -2.995 1.00 92.44 88 ILE A O 1
ATOM 722 N N . HIS A 1 89 ? -4.456 10.591 -3.440 1.00 92.75 89 HIS A N 1
ATOM 723 C CA . HIS A 1 89 ? -5.757 10.963 -2.890 1.00 92.75 89 HIS A CA 1
ATOM 724 C C . HIS A 1 89 ? -6.898 10.230 -3.604 1.00 92.75 89 HIS A C 1
ATOM 726 O O . HIS A 1 89 ? -7.794 9.673 -2.967 1.00 92.75 89 HIS A O 1
ATOM 732 N N . ARG A 1 90 ? -6.842 10.192 -4.941 1.00 94.75 90 ARG A N 1
ATOM 733 C CA . ARG A 1 90 ? -7.812 9.479 -5.776 1.00 94.75 90 ARG A CA 1
ATOM 734 C C . ARG A 1 90 ? -7.792 7.977 -5.502 1.00 94.75 90 ARG A C 1
ATOM 736 O O . ARG A 1 90 ? -8.856 7.375 -5.384 1.00 94.75 90 ARG A O 1
ATOM 743 N N . PHE A 1 91 ? -6.606 7.389 -5.350 1.00 94.94 91 PHE A N 1
ATOM 744 C CA . PHE A 1 91 ? -6.463 5.993 -4.940 1.00 94.94 91 PHE A CA 1
ATOM 745 C C . PHE A 1 91 ? -7.135 5.729 -3.587 1.00 94.94 91 PHE A C 1
ATOM 747 O O . PHE A 1 91 ? -7.947 4.815 -3.494 1.00 94.94 91 PHE A O 1
ATOM 754 N N . LEU A 1 92 ? -6.871 6.547 -2.564 1.00 94.06 92 LEU A N 1
ATOM 755 C CA . LEU A 1 92 ? -7.470 6.366 -1.239 1.00 94.06 92 LEU A CA 1
ATOM 756 C C . LEU A 1 92 ? -9.002 6.498 -1.278 1.00 94.06 92 LEU A C 1
ATOM 758 O O . LEU A 1 92 ? -9.688 5.718 -0.617 1.00 94.06 92 LEU A O 1
ATOM 762 N N . LYS A 1 93 ? -9.550 7.423 -2.084 1.00 95.50 93 LYS A N 1
ATOM 763 C CA . LYS A 1 93 ? -11.004 7.538 -2.321 1.00 95.50 93 LYS A CA 1
ATOM 764 C C . LYS A 1 93 ? -11.577 6.275 -2.966 1.00 95.50 93 LYS A C 1
ATOM 766 O O . LYS A 1 93 ? -12.563 5.737 -2.468 1.00 95.50 93 LYS A O 1
ATOM 771 N N . SER A 1 94 ? -10.930 5.776 -4.017 1.00 95.69 94 SER A N 1
ATOM 772 C CA . SER A 1 94 ? -11.339 4.552 -4.714 1.00 95.69 94 SER A CA 1
ATOM 773 C C . SER A 1 94 ? -11.265 3.320 -3.804 1.00 95.69 94 SER A C 1
ATOM 775 O O . SER A 1 94 ? -12.212 2.536 -3.732 1.00 95.69 94 SER A O 1
ATOM 777 N N . TRP A 1 95 ? -10.181 3.173 -3.036 1.00 95.12 95 TRP A N 1
ATOM 778 C CA . TRP A 1 95 ? -10.054 2.099 -2.055 1.00 95.12 95 TRP A CA 1
ATOM 779 C C . TRP A 1 95 ? -11.156 2.199 -0.997 1.00 95.12 95 TRP A C 1
ATOM 781 O O . TRP A 1 95 ? -11.849 1.215 -0.758 1.00 95.12 95 TRP A O 1
ATOM 791 N N . LYS A 1 96 ? -11.398 3.390 -0.430 1.00 94.19 96 LYS A N 1
ATOM 792 C CA . LYS A 1 96 ? -12.473 3.646 0.546 1.00 94.19 96 LYS A CA 1
ATOM 793 C C . LYS A 1 96 ? -13.863 3.282 0.002 1.00 94.19 96 LYS A C 1
ATOM 795 O O . LYS A 1 96 ? -14.713 2.834 0.769 1.00 94.19 96 LYS A O 1
ATOM 800 N N . ALA A 1 97 ? -14.092 3.449 -1.297 1.00 95.81 97 ALA A N 1
ATOM 801 C CA . ALA A 1 97 ? -15.352 3.139 -1.964 1.00 95.81 97 ALA A CA 1
ATOM 802 C C . ALA A 1 97 ? -15.529 1.652 -2.350 1.00 95.81 97 ALA A C 1
ATOM 804 O O . ALA A 1 97 ? -16.593 1.302 -2.851 1.00 95.81 97 ALA A O 1
ATOM 805 N N . CYS A 1 98 ? -14.550 0.772 -2.085 1.00 94.00 98 CYS A N 1
ATOM 806 C CA . CYS A 1 98 ? -14.496 -0.611 -2.604 1.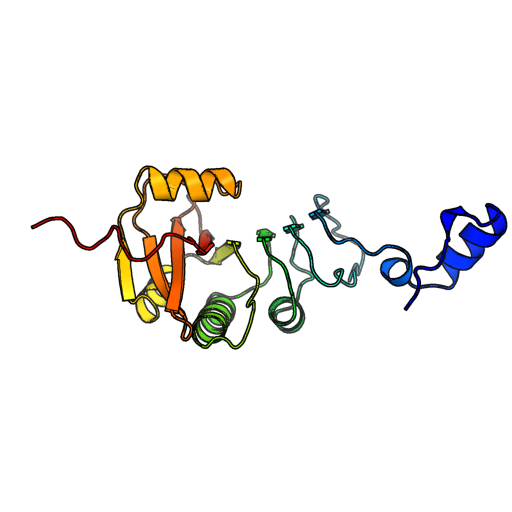00 94.00 98 CYS A CA 1
ATOM 807 C C . CYS A 1 98 ? -14.359 -0.708 -4.136 1.00 94.00 98 CYS A C 1
ATOM 809 O O . CYS A 1 98 ? -14.764 -1.702 -4.735 1.00 94.00 98 CYS A O 1
ATOM 811 N N . GLU A 1 99 ? -13.758 0.290 -4.782 1.00 94.31 99 GLU A N 1
ATOM 812 C CA . GLU A 1 99 ? -13.616 0.321 -6.244 1.00 94.31 99 GLU A CA 1
ATOM 813 C C . GLU A 1 99 ? -12.259 -0.200 -6.741 1.00 94.31 99 GLU A C 1
ATOM 815 O O . GLU A 1 99 ? -12.131 -0.563 -7.908 1.00 94.31 99 GLU A O 1
ATOM 820 N N . SER A 1 100 ? -11.230 -0.247 -5.888 1.00 92.56 100 SER A N 1
ATOM 821 C CA . SER A 1 100 ? -9.901 -0.744 -6.267 1.00 92.56 100 SER A CA 1
ATOM 822 C C . SER A 1 100 ? -9.191 -1.476 -5.130 1.00 92.56 100 SER A C 1
ATOM 824 O O . SER A 1 100 ? -9.541 -1.336 -3.955 1.00 92.56 100 SER A O 1
ATOM 826 N N . HIS A 1 101 ? -8.166 -2.259 -5.493 1.00 91.81 101 HIS A N 1
ATOM 827 C CA . HIS A 1 101 ? -7.215 -2.852 -4.550 1.00 91.81 101 HIS A CA 1
ATOM 828 C C . HIS A 1 101 ? -7.887 -3.659 -3.416 1.00 91.81 101 HIS A C 1
ATOM 830 O O . HIS A 1 101 ? -7.529 -3.551 -2.241 1.00 91.81 101 HIS A O 1
ATOM 836 N N . LEU A 1 102 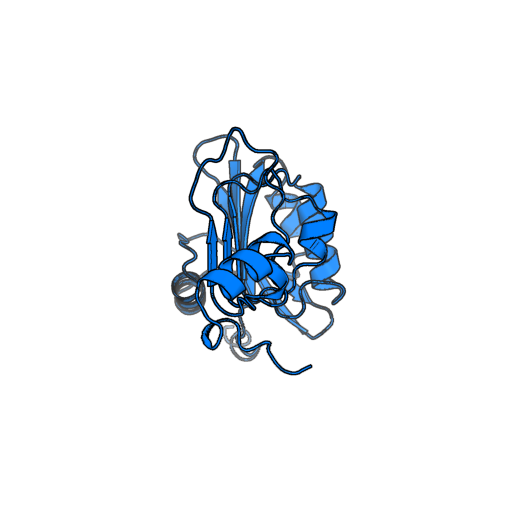? -8.883 -4.490 -3.755 1.00 90.88 102 LEU A N 1
ATOM 837 C CA . LEU A 1 102 ? -9.694 -5.228 -2.774 1.00 90.88 102 LEU A CA 1
ATOM 838 C C . LEU A 1 102 ? -8.888 -6.228 -1.930 1.00 90.88 102 LEU A C 1
ATOM 840 O O . LEU A 1 102 ? -9.240 -6.452 -0.766 1.00 90.88 102 LEU A O 1
ATOM 844 N N . ASN A 1 103 ? -7.805 -6.765 -2.503 1.00 89.69 103 ASN A N 1
ATOM 845 C CA . ASN A 1 103 ? -6.886 -7.723 -1.882 1.00 89.69 103 ASN A CA 1
ATOM 846 C C . ASN A 1 103 ? -5.673 -7.075 -1.203 1.00 89.69 103 ASN A C 1
ATOM 848 O O . ASN A 1 103 ? -4.879 -7.783 -0.575 1.00 89.69 103 ASN A O 1
ATOM 852 N N . LEU A 1 104 ? -5.516 -5.753 -1.329 1.00 90.50 104 LEU A N 1
ATOM 853 C CA . LEU A 1 104 ? -4.394 -5.028 -0.752 1.00 90.50 104 LEU A CA 1
ATOM 854 C C . LEU A 1 104 ? -4.409 -5.202 0.759 1.00 90.50 104 LEU A C 1
ATOM 856 O O . LEU A 1 104 ? -5.429 -4.999 1.393 1.00 90.50 104 LEU A O 1
ATOM 860 N N . LYS A 1 105 ? -3.274 -5.585 1.322 1.00 89.88 105 LYS A N 1
ATOM 861 C CA . LYS A 1 105 ? -3.009 -5.666 2.757 1.00 89.88 105 LYS A CA 1
ATOM 862 C C . LYS A 1 105 ? -2.068 -4.568 3.199 1.00 89.88 105 LYS A C 1
ATOM 864 O O . LYS A 1 105 ? -2.140 -4.159 4.346 1.00 89.88 105 LYS A O 1
ATOM 869 N N . ALA A 1 106 ? -1.189 -4.098 2.317 1.00 89.25 106 ALA A N 1
ATOM 870 C CA . ALA A 1 106 ? -0.349 -2.963 2.634 1.00 89.25 106 ALA A CA 1
ATOM 871 C C . ALA A 1 106 ? 0.266 -2.280 1.408 1.00 89.25 106 ALA A C 1
ATOM 873 O O . ALA A 1 106 ? 0.530 -2.909 0.385 1.00 89.25 106 ALA A O 1
ATOM 874 N N . PHE A 1 107 ? 0.528 -0.988 1.542 1.00 91.06 107 PHE A N 1
ATOM 875 C CA . PHE A 1 107 ? 1.036 -0.107 0.509 1.00 91.06 107 PHE A CA 1
ATOM 876 C C . PHE A 1 107 ? 2.015 0.913 1.101 1.00 91.06 107 PHE A C 1
ATOM 878 O O . PHE A 1 107 ? 1.740 1.538 2.124 1.00 91.06 107 PHE A O 1
ATOM 885 N N . LYS A 1 108 ? 3.162 1.102 0.447 1.00 89.88 108 LYS A N 1
ATOM 886 C CA . LYS A 1 108 ? 4.141 2.142 0.781 1.00 89.88 108 LYS A CA 1
ATOM 887 C C . LYS A 1 108 ? 4.570 2.901 -0.458 1.00 89.88 108 LYS A C 1
ATOM 889 O O . LYS A 1 108 ? 4.904 2.290 -1.476 1.00 89.88 108 LYS A O 1
ATOM 894 N N . ILE A 1 109 ? 4.645 4.220 -0.309 1.00 89.19 109 ILE A N 1
ATOM 895 C CA . ILE A 1 109 ? 5.091 5.130 -1.357 1.00 89.19 109 ILE A CA 1
ATOM 896 C C . ILE A 1 109 ? 5.757 6.393 -0.797 1.00 89.19 109 ILE A C 1
ATOM 898 O O . ILE A 1 109 ? 5.546 6.773 0.354 1.00 89.19 109 ILE A O 1
ATOM 902 N N . PHE A 1 110 ? 6.565 7.042 -1.631 1.00 84.19 110 PHE A N 1
ATOM 903 C CA . PHE A 1 110 ? 7.153 8.357 -1.391 1.00 84.19 110 PHE A CA 1
ATOM 904 C C . PHE A 1 110 ? 6.323 9.428 -2.091 1.00 84.19 110 PHE A C 1
ATOM 906 O O . PHE A 1 110 ? 5.943 9.252 -3.245 1.00 84.19 110 PHE A O 1
ATOM 913 N N . LEU A 1 111 ? 6.048 10.522 -1.392 1.00 79.94 111 LEU A N 1
ATOM 914 C CA . LEU A 1 111 ? 5.251 11.641 -1.873 1.00 79.94 111 LEU A CA 1
ATOM 915 C C . LEU A 1 111 ? 5.917 12.960 -1.528 1.00 79.94 111 LEU A C 1
ATOM 917 O O . LEU A 1 111 ? 6.655 13.062 -0.553 1.00 79.94 111 LEU A O 1
ATOM 921 N N . GLU A 1 112 ? 5.567 13.998 -2.274 1.00 73.44 112 GLU A N 1
ATOM 922 C CA . GLU A 1 112 ? 5.906 15.360 -1.891 1.00 73.44 112 GLU A CA 1
ATOM 923 C C . GLU A 1 112 ? 5.216 15.728 -0.560 1.00 73.44 112 GLU A C 1
ATOM 925 O O . GLU A 1 112 ? 4.020 15.483 -0.343 1.00 73.44 112 GLU A O 1
ATOM 930 N N . LYS A 1 113 ? 5.975 16.322 0.367 1.00 69.94 113 LYS A N 1
ATOM 931 C CA . LYS A 1 113 ? 5.524 16.592 1.742 1.00 69.94 113 LYS A CA 1
ATOM 932 C C . LYS A 1 113 ? 4.359 17.580 1.830 1.00 69.94 113 LYS A C 1
ATOM 934 O O . LYS A 1 113 ? 3.522 17.454 2.723 1.00 69.94 113 LYS A O 1
ATOM 939 N N . SER A 1 114 ? 4.304 18.547 0.917 1.00 69.31 114 SER A N 1
ATOM 940 C CA . SER A 1 114 ? 3.476 19.759 1.008 1.00 69.31 114 SER A CA 1
ATOM 941 C C . SER A 1 114 ? 1.967 19.499 1.155 1.00 69.31 114 SER A C 1
ATOM 943 O O . SER A 1 114 ? 1.295 20.271 1.833 1.00 69.31 114 SER A O 1
ATOM 945 N N . ASN A 1 115 ? 1.440 18.393 0.614 1.00 72.88 115 ASN A N 1
ATOM 946 C CA . ASN A 1 115 ? -0.005 18.103 0.600 1.00 72.88 115 ASN A CA 1
ATOM 947 C C . ASN A 1 115 ? -0.410 16.751 1.214 1.00 72.88 115 ASN A C 1
ATOM 949 O O . ASN A 1 115 ? -1.602 16.448 1.306 1.00 72.88 115 ASN A O 1
ATOM 953 N N . SER A 1 116 ? 0.554 15.946 1.664 1.00 76.12 116 SER A N 1
ATOM 954 C CA . SER A 1 116 ? 0.299 14.562 2.085 1.00 76.12 116 SER A CA 1
ATOM 955 C C . SER A 1 116 ? -0.617 14.464 3.318 1.00 76.12 116 SER A C 1
ATOM 957 O O . SER A 1 116 ? -1.504 13.616 3.362 1.00 76.12 116 SER A O 1
ATOM 959 N N . MET A 1 117 ? -0.449 15.348 4.310 1.00 81.88 117 MET A N 1
ATOM 960 C CA . MET A 1 117 ? -1.189 15.271 5.583 1.00 81.88 117 MET A CA 1
ATOM 961 C C . MET A 1 117 ? -2.665 15.655 5.448 1.00 81.88 117 MET A C 1
ATOM 963 O O . MET A 1 117 ? -3.543 14.933 5.916 1.00 81.88 117 MET A O 1
ATOM 967 N N . ASN A 1 118 ? -2.950 16.780 4.788 1.00 85.38 118 ASN A N 1
ATOM 968 C CA . ASN A 1 118 ? -4.320 17.276 4.624 1.00 85.38 118 ASN A CA 1
ATOM 969 C C . ASN A 1 118 ? -5.175 16.293 3.815 1.00 85.38 118 ASN A C 1
ATOM 971 O O . ASN A 1 118 ? -6.320 16.036 4.174 1.00 85.38 118 ASN A O 1
ATOM 975 N N . MET A 1 119 ? -4.576 15.688 2.785 1.00 88.00 119 MET A N 1
ATOM 976 C CA . MET A 1 119 ? -5.185 14.630 1.984 1.00 88.00 119 MET A CA 1
ATOM 977 C C . MET A 1 119 ? -5.679 13.459 2.842 1.00 88.00 119 MET A C 1
ATOM 979 O O . MET A 1 119 ? -6.808 13.004 2.681 1.00 88.00 119 MET A O 1
ATOM 983 N N . VAL A 1 120 ? -4.836 12.946 3.742 1.00 87.62 120 VAL A N 1
ATOM 984 C CA . VAL A 1 120 ? -5.209 11.802 4.585 1.00 87.62 120 VAL A CA 1
ATOM 985 C C . VAL A 1 120 ? -6.267 12.205 5.610 1.00 87.62 120 VAL A C 1
ATOM 987 O O . VAL A 1 120 ? -7.230 11.465 5.805 1.00 87.62 120 VAL A O 1
ATOM 990 N N . LYS A 1 121 ? -6.146 13.399 6.206 1.00 88.88 121 LYS A N 1
ATOM 991 C CA . LYS A 1 121 ? -7.124 13.920 7.174 1.00 88.88 121 LYS A CA 1
ATOM 992 C C . LYS A 1 121 ? -8.528 14.094 6.595 1.00 88.88 121 LYS A C 1
ATOM 994 O O . LYS A 1 121 ? -9.487 13.830 7.306 1.00 88.88 121 LYS A O 1
ATOM 999 N N . GLU A 1 122 ? -8.660 14.490 5.327 1.00 92.94 122 GLU A N 1
ATOM 1000 C CA . GLU A 1 122 ? -9.966 14.612 4.650 1.00 92.94 122 GLU A CA 1
ATOM 1001 C C . GLU A 1 122 ? -10.721 13.271 4.599 1.00 92.94 122 GLU A C 1
ATOM 1003 O O . GLU A 1 122 ? -11.950 13.240 4.646 1.00 92.94 122 GLU A O 1
ATOM 1008 N N . LEU A 1 123 ? -9.995 12.153 4.505 1.00 91.75 123 LEU A N 1
ATOM 1009 C CA . LEU A 1 123 ? -10.573 10.813 4.355 1.00 91.75 123 LEU A CA 1
ATOM 1010 C C . LEU A 1 123 ? -10.678 10.025 5.663 1.00 91.75 123 LEU A C 1
ATOM 1012 O O . LEU A 1 123 ? -11.389 9.010 5.717 1.00 91.75 123 LEU A O 1
ATOM 1016 N N . ALA A 1 124 ? -9.934 10.456 6.677 1.00 91.44 124 ALA A N 1
ATOM 1017 C CA . ALA A 1 124 ? -9.838 9.797 7.963 1.00 91.44 124 ALA A CA 1
ATOM 1018 C C . ALA A 1 124 ? -11.173 9.854 8.710 1.00 91.44 124 ALA A C 1
ATOM 1020 O O . ALA A 1 124 ? -11.850 10.879 8.753 1.00 91.44 124 ALA A O 1
ATOM 1021 N N . ARG A 1 125 ? -11.540 8.737 9.337 1.00 90.94 125 ARG A N 1
ATOM 1022 C CA . ARG A 1 125 ? -12.620 8.700 10.325 1.00 90.94 125 ARG A CA 1
ATOM 1023 C C . ARG A 1 125 ? -12.137 9.229 11.672 1.00 90.94 125 ARG A C 1
ATOM 1025 O O . ARG A 1 125 ? -12.882 9.913 12.361 1.00 90.94 125 ARG A O 1
ATOM 1032 N N . GLU A 1 126 ? -10.912 8.876 12.036 1.00 89.81 126 GLU A N 1
ATOM 1033 C CA . GLU A 1 126 ? -10.303 9.189 13.324 1.00 89.81 126 GLU A CA 1
ATOM 1034 C C . GLU A 1 126 ? -8.774 9.160 13.214 1.00 89.81 126 GLU A C 1
ATOM 1036 O O . GLU A 1 126 ? -8.205 8.511 12.327 1.00 89.81 126 GLU A O 1
ATOM 1041 N N . GLU A 1 127 ? -8.124 9.873 14.128 1.00 88.50 127 GLU A N 1
ATOM 1042 C CA . GLU A 1 127 ? -6.688 9.782 14.379 1.00 88.50 127 GLU A CA 1
ATOM 1043 C C . GLU A 1 127 ? -6.449 8.710 15.448 1.00 88.50 127 GLU A C 1
ATOM 1045 O O . GLU A 1 127 ? -7.174 8.646 16.440 1.00 88.50 127 GLU A O 1
ATOM 1050 N N . VAL A 1 128 ? -5.445 7.863 15.242 1.00 86.81 128 VAL A N 1
ATOM 1051 C CA . VAL A 1 128 ? -5.096 6.763 16.141 1.00 86.81 128 VAL A CA 1
ATOM 1052 C C . VAL A 1 128 ? -3.650 6.863 16.578 1.00 86.81 128 VAL A C 1
ATOM 1054 O O . VAL A 1 128 ? -2.759 7.203 15.797 1.00 86.81 128 VAL A O 1
ATOM 1057 N N . LYS A 1 129 ? -3.397 6.521 17.837 1.00 84.56 129 LYS A N 1
ATOM 1058 C CA . LYS A 1 129 ? -2.035 6.330 18.318 1.00 84.56 129 LYS A CA 1
ATOM 1059 C C . LYS A 1 129 ? -1.518 4.996 17.789 1.00 84.56 129 LYS A C 1
ATOM 1061 O O . LYS A 1 129 ? -2.194 3.984 17.924 1.00 84.56 129 LYS A O 1
ATOM 1066 N N . ILE A 1 130 ? -0.321 4.994 17.212 1.00 79.50 130 ILE A N 1
ATOM 1067 C CA . ILE A 1 130 ? 0.351 3.757 16.816 1.00 79.50 130 ILE A CA 1
ATOM 1068 C C . ILE A 1 130 ? 1.046 3.180 18.054 1.00 79.50 130 ILE A C 1
ATOM 1070 O O . ILE A 1 130 ? 1.979 3.784 18.579 1.00 79.50 130 ILE A O 1
ATOM 1074 N N . ASP A 1 131 ? 0.549 2.048 18.549 1.00 78.81 131 ASP A N 1
ATOM 1075 C CA . ASP A 1 131 ? 1.036 1.349 19.742 1.00 78.81 131 ASP A CA 1
ATOM 1076 C C . ASP A 1 131 ? 1.556 -0.062 19.410 1.00 78.81 131 ASP A C 1
ATOM 1078 O O . ASP A 1 131 ? 1.715 -0.412 18.242 1.00 78.81 131 ASP A O 1
ATOM 1082 N N . GLY A 1 132 ? 1.885 -0.862 20.432 1.00 75.75 132 GLY A N 1
ATOM 1083 C CA . GLY A 1 132 ? 2.605 -2.133 20.289 1.00 75.75 132 GLY A CA 1
ATOM 1084 C C . GLY A 1 132 ? 2.006 -3.106 19.268 1.00 75.75 132 GLY A C 1
ATOM 1085 O O . GLY A 1 132 ? 2.752 -3.690 18.482 1.00 75.75 132 GLY A O 1
ATOM 1086 N N . ASP A 1 133 ? 0.682 -3.241 19.216 1.00 77.88 133 ASP A N 1
ATOM 1087 C CA . ASP A 1 133 ? 0.022 -4.155 18.277 1.00 77.88 133 ASP A CA 1
ATOM 1088 C C . ASP A 1 133 ? 0.086 -3.628 16.840 1.00 77.88 133 ASP A C 1
ATOM 1090 O O . ASP A 1 133 ? 0.406 -4.368 15.903 1.00 77.88 133 ASP A O 1
ATOM 1094 N N . LEU A 1 134 ? -0.136 -2.324 16.666 1.00 75.25 134 LEU A N 1
ATOM 1095 C CA . LEU A 1 134 ? -0.029 -1.660 15.370 1.00 75.25 134 LEU A CA 1
ATOM 1096 C C . LEU A 1 134 ? 1.419 -1.689 14.858 1.00 75.25 134 LEU A C 1
ATOM 1098 O O . LEU A 1 134 ? 1.656 -2.053 13.705 1.00 75.25 134 LEU A O 1
ATOM 1102 N N . LEU A 1 135 ? 2.396 -1.383 15.716 1.00 76.56 135 LEU A N 1
ATOM 1103 C CA . LEU A 1 135 ? 3.828 -1.454 15.408 1.00 76.56 135 LEU A CA 1
ATOM 1104 C C . LEU A 1 135 ? 4.242 -2.857 14.959 1.00 76.56 135 LEU A C 1
ATOM 1106 O O . LEU A 1 135 ? 4.957 -2.992 13.964 1.00 76.56 135 LEU A O 1
ATOM 1110 N N . ASN A 1 136 ? 3.762 -3.895 15.648 1.00 77.62 136 ASN A N 1
ATOM 1111 C CA . ASN A 1 136 ? 4.033 -5.282 15.284 1.00 77.62 136 ASN A CA 1
ATOM 1112 C C . ASN A 1 136 ? 3.476 -5.632 13.897 1.00 77.62 136 ASN A C 1
ATOM 1114 O O . ASN A 1 136 ? 4.155 -6.317 13.128 1.00 77.62 136 ASN A O 1
ATOM 1118 N N . GLU A 1 137 ? 2.288 -5.138 13.535 1.00 74.94 137 GLU A N 1
ATOM 1119 C CA . GLU A 1 137 ? 1.730 -5.371 12.200 1.00 74.94 137 GLU A CA 1
ATOM 1120 C C . GLU A 1 137 ? 2.532 -4.634 11.117 1.00 74.94 137 GLU A C 1
ATOM 1122 O O . GLU A 1 137 ? 2.890 -5.239 10.103 1.00 74.94 137 GLU A O 1
ATOM 1127 N N . PHE A 1 138 ? 2.909 -3.370 11.337 1.00 74.75 138 PHE A N 1
ATOM 1128 C CA . PHE A 1 138 ? 3.799 -2.655 10.413 1.00 74.75 138 PHE A CA 1
ATOM 1129 C C . PHE A 1 138 ? 5.139 -3.394 10.240 1.00 74.75 138 PHE A C 1
ATOM 1131 O O . PHE A 1 138 ? 5.569 -3.638 9.105 1.00 74.75 138 PHE A O 1
ATOM 1138 N N . ALA A 1 139 ? 5.744 -3.854 11.340 1.00 74.88 139 ALA A N 1
ATOM 1139 C CA . ALA A 1 139 ? 6.984 -4.625 11.324 1.00 74.88 139 ALA A CA 1
ATOM 1140 C C . ALA A 1 139 ? 6.836 -5.959 10.569 1.00 74.88 139 ALA A C 1
ATOM 1142 O O . ALA A 1 139 ? 7.676 -6.293 9.727 1.00 74.88 139 ALA A O 1
ATOM 1143 N N . ARG A 1 140 ? 5.739 -6.698 10.792 1.00 74.31 140 ARG A N 1
ATOM 1144 C CA . ARG A 1 140 ? 5.434 -7.965 10.103 1.00 74.31 140 ARG A CA 1
ATOM 1145 C C . ARG A 1 140 ? 5.332 -7.788 8.589 1.00 74.31 140 ARG A C 1
ATOM 1147 O O . ARG A 1 140 ? 5.728 -8.673 7.830 1.00 74.31 140 ARG A O 1
ATOM 1154 N N . ARG A 1 141 ? 4.823 -6.644 8.139 1.00 71.94 141 ARG A N 1
ATOM 1155 C CA . ARG A 1 141 ? 4.704 -6.288 6.719 1.00 71.94 141 ARG A CA 1
ATOM 1156 C C . ARG A 1 141 ? 5.995 -5.718 6.122 1.00 71.94 141 ARG A C 1
ATOM 1158 O O . ARG A 1 141 ? 5.992 -5.254 4.986 1.00 71.94 141 ARG A O 1
ATOM 1165 N N . LYS A 1 142 ? 7.106 -5.761 6.870 1.00 66.56 142 LYS A N 1
ATOM 1166 C CA . LYS A 1 142 ? 8.401 -5.164 6.506 1.00 66.56 142 LYS A CA 1
ATOM 1167 C C . LYS A 1 142 ? 8.301 -3.649 6.245 1.00 66.56 142 LYS A C 1
ATOM 1169 O O . LYS A 1 142 ? 9.144 -3.083 5.542 1.00 66.56 142 LYS A O 1
ATOM 1174 N N . PHE A 1 143 ? 7.296 -2.980 6.814 1.00 67.81 143 PHE A N 1
ATOM 1175 C CA . PHE A 1 143 ? 7.244 -1.524 6.867 1.00 67.81 143 PHE A CA 1
ATOM 1176 C C . PHE A 1 143 ? 7.963 -1.058 8.122 1.00 67.81 143 PHE A C 1
ATOM 1178 O O . PHE A 1 143 ? 7.527 -1.304 9.239 1.00 67.81 143 PHE A O 1
ATOM 1185 N N . PHE A 1 144 ? 9.091 -0.382 7.931 1.00 54.12 144 PHE A N 1
ATOM 1186 C CA . PHE A 1 144 ? 9.763 0.298 9.028 1.00 54.12 144 PHE A CA 1
ATOM 1187 C C . PHE A 1 144 ? 8.962 1.536 9.407 1.00 54.12 144 PHE A C 1
ATOM 1189 O O . PHE A 1 144 ? 8.723 2.396 8.556 1.00 54.12 144 PHE A O 1
ATOM 1196 N N . TYR A 1 145 ? 8.572 1.620 10.673 1.00 60.62 145 TYR A N 1
ATOM 1197 C CA . TYR A 1 145 ? 7.887 2.776 11.219 1.00 60.62 145 TYR A CA 1
ATOM 1198 C C . TYR A 1 145 ? 8.417 3.115 12.611 1.00 60.62 145 TYR A C 1
ATOM 1200 O O . TYR A 1 145 ? 8.941 2.260 13.317 1.00 60.62 145 TYR A O 1
ATOM 1208 N N . ASP A 1 146 ? 8.310 4.393 12.938 1.00 57.06 146 ASP A N 1
ATOM 1209 C CA . ASP A 1 146 ? 8.745 5.042 14.170 1.00 57.06 146 ASP A CA 1
ATOM 1210 C C . ASP A 1 146 ? 7.547 5.824 14.715 1.00 57.06 146 ASP A C 1
ATOM 1212 O O . ASP A 1 146 ? 6.668 6.201 13.939 1.00 57.06 146 ASP A O 1
ATOM 1216 N N . GLU A 1 147 ? 7.513 6.036 16.023 1.00 55.66 147 GLU A N 1
ATOM 1217 C CA . GLU A 1 147 ? 6.389 6.555 16.796 1.00 55.66 147 GLU A CA 1
ATOM 1218 C C . GLU A 1 147 ? 5.809 7.851 16.199 1.00 55.66 147 GLU A C 1
ATOM 1220 O O . GLU A 1 147 ? 6.380 8.934 16.285 1.00 55.66 147 GLU A O 1
ATOM 1225 N N . SER A 1 148 ? 4.629 7.729 15.593 1.00 65.62 148 SER A N 1
ATOM 1226 C CA . SER A 1 148 ? 3.818 8.828 15.059 1.00 65.62 148 SER A CA 1
ATOM 1227 C C . SER A 1 148 ? 2.354 8.401 15.108 1.00 65.62 148 SER A C 1
ATOM 1229 O O . SER A 1 148 ? 2.058 7.213 14.956 1.00 65.62 148 SER A O 1
ATOM 1231 N N . ASN A 1 149 ? 1.436 9.358 15.231 1.00 77.25 149 ASN A N 1
ATOM 1232 C CA . ASN A 1 149 ? 0.004 9.114 15.054 1.00 77.25 149 ASN A CA 1
ATOM 1233 C C . ASN A 1 149 ? -0.302 8.648 13.617 1.00 77.25 149 ASN A C 1
ATOM 1235 O O . ASN A 1 149 ? 0.368 9.042 12.659 1.00 77.25 149 ASN A O 1
ATOM 1239 N N . GLY A 1 150 ? -1.322 7.809 13.478 1.00 85.81 150 GLY A N 1
ATOM 1240 C CA . GLY A 1 150 ? -1.884 7.366 12.208 1.00 85.81 150 GLY A CA 1
ATOM 1241 C C . GLY A 1 150 ? -3.335 7.809 12.052 1.00 85.81 150 GLY A C 1
ATOM 1242 O O . GLY A 1 150 ? -3.932 8.394 12.949 1.00 85.81 150 GLY A O 1
ATOM 1243 N N . PHE A 1 151 ? -3.921 7.507 10.901 1.00 88.69 151 PHE A N 1
ATOM 1244 C CA . PHE A 1 151 ? -5.300 7.846 10.571 1.00 88.69 151 PHE A CA 1
ATOM 1245 C C . PHE A 1 151 ? -6.036 6.616 10.068 1.00 88.69 151 PHE A C 1
ATOM 1247 O O . PHE A 1 151 ? -5.600 5.983 9.104 1.00 88.69 151 PHE A O 1
ATOM 1254 N N . ASN A 1 152 ? -7.172 6.298 10.680 1.00 92.12 152 ASN A N 1
ATOM 1255 C CA . ASN A 1 152 ? -8.010 5.197 10.228 1.00 92.12 152 ASN A CA 1
ATOM 1256 C C . ASN A 1 152 ? -8.934 5.662 9.101 1.00 92.12 152 ASN A C 1
ATOM 1258 O O . ASN A 1 152 ? -9.749 6.571 9.269 1.00 92.12 152 ASN A O 1
ATOM 1262 N N . ILE A 1 153 ? -8.854 4.992 7.956 1.00 92.31 153 ILE A N 1
ATOM 1263 C CA . ILE A 1 153 ? -9.786 5.131 6.840 1.00 92.31 153 ILE A CA 1
ATOM 1264 C C . ILE A 1 153 ? -10.646 3.869 6.795 1.00 92.31 153 ILE A C 1
ATOM 1266 O O . ILE A 1 153 ? -10.151 2.765 6.577 1.00 92.31 153 ILE A O 1
ATOM 1270 N N . VAL A 1 154 ? -11.953 4.043 6.985 1.00 92.56 154 VAL A N 1
ATOM 1271 C CA . VAL A 1 154 ? -12.930 2.950 6.897 1.00 92.56 154 VAL A CA 1
ATOM 1272 C C . VAL A 1 154 ? -13.445 2.836 5.471 1.00 92.56 154 VAL A C 1
ATOM 1274 O O . VAL A 1 154 ? -13.991 3.810 4.936 1.00 92.56 154 VAL A O 1
ATOM 1277 N N . ARG A 1 155 ? -13.274 1.657 4.880 1.00 93.19 155 ARG A N 1
ATOM 1278 C CA . ARG A 1 155 ? -13.798 1.273 3.573 1.00 93.19 155 ARG A CA 1
ATOM 1279 C C . ARG A 1 155 ? -15.283 0.904 3.660 1.00 93.19 155 ARG A C 1
ATOM 1281 O O . ARG A 1 155 ? -15.770 0.542 4.727 1.00 93.19 155 ARG A O 1
ATOM 1288 N N . SER A 1 156 ? -16.021 1.008 2.556 1.00 93.69 156 SER A N 1
ATOM 1289 C CA . SER A 1 156 ? -17.475 0.778 2.514 1.00 93.69 156 SER A CA 1
ATOM 1290 C C . SER A 1 156 ? -17.911 -0.637 2.924 1.00 93.69 156 SER A C 1
ATOM 1292 O O . SER A 1 156 ? -19.037 -0.804 3.382 1.00 93.69 156 SER A O 1
ATOM 1294 N N . ASP A 1 157 ? -17.024 -1.634 2.833 1.00 91.69 157 ASP A N 1
ATOM 1295 C CA . ASP A 1 157 ? -17.241 -3.000 3.338 1.00 91.69 157 ASP A CA 1
ATOM 1296 C C . ASP A 1 157 ? -16.912 -3.177 4.834 1.00 91.69 157 ASP A C 1
ATOM 1298 O O . ASP A 1 157 ? -16.958 -4.290 5.353 1.00 91.69 157 ASP A O 1
ATOM 1302 N N . GLY A 1 158 ? -16.568 -2.095 5.536 1.00 90.62 158 GLY A N 1
ATOM 1303 C CA . GLY A 1 158 ? -16.233 -2.096 6.959 1.00 90.62 158 GLY A CA 1
ATOM 1304 C C . GLY A 1 158 ? -14.762 -2.375 7.274 1.00 90.62 158 GLY A C 1
ATOM 1305 O O . GLY A 1 158 ? -14.382 -2.276 8.441 1.00 90.62 158 GLY A O 1
ATOM 1306 N N . LYS A 1 159 ? -13.910 -2.677 6.281 1.00 90.25 159 LYS A N 1
ATOM 1307 C CA . LYS A 1 159 ? -12.468 -2.837 6.529 1.00 90.25 159 LYS A CA 1
ATOM 1308 C C . LYS A 1 159 ? -11.813 -1.513 6.909 1.00 90.25 159 LYS A C 1
ATOM 1310 O O . LYS A 1 159 ? -12.193 -0.451 6.416 1.00 90.25 159 LYS A O 1
ATOM 1315 N N . VAL A 1 160 ? -10.779 -1.589 7.742 1.00 90.81 160 VAL A N 1
ATOM 1316 C CA . VAL A 1 160 ? -10.026 -0.424 8.211 1.00 90.81 160 VAL A CA 1
ATOM 1317 C C . VAL A 1 160 ? -8.605 -0.469 7.662 1.00 90.81 160 VAL A C 1
ATOM 1319 O O . VAL A 1 160 ? -7.905 -1.474 7.781 1.00 90.81 160 VAL A O 1
ATOM 1322 N N . GLY A 1 161 ? -8.190 0.631 7.040 1.00 89.69 161 GLY A N 1
ATOM 1323 C CA . GLY A 1 161 ? -6.800 0.892 6.690 1.00 89.69 161 GLY A CA 1
ATOM 1324 C C . GLY A 1 161 ? -6.244 1.987 7.589 1.00 89.69 161 GLY A C 1
ATOM 1325 O O . GLY A 1 161 ? -6.851 3.051 7.693 1.00 89.69 161 GLY A O 1
ATOM 1326 N N . THR A 1 162 ? -5.100 1.745 8.217 1.00 89.69 162 THR A N 1
ATOM 1327 C CA . THR A 1 162 ? -4.377 2.748 8.999 1.00 89.69 162 THR A CA 1
ATOM 1328 C C . THR A 1 162 ? -3.291 3.369 8.135 1.00 89.69 162 THR A C 1
ATOM 1330 O O . THR A 1 162 ? -2.446 2.673 7.560 1.00 89.69 162 THR A O 1
ATOM 1333 N N . VAL A 1 163 ? -3.329 4.695 8.031 1.00 88.38 163 VAL A N 1
ATOM 1334 C CA . VAL A 1 163 ? -2.416 5.488 7.211 1.00 88.38 163 VAL A CA 1
ATOM 1335 C C . VAL A 1 163 ? -1.494 6.291 8.103 1.00 88.38 163 VAL A C 1
ATOM 1337 O O . VAL A 1 163 ? -1.954 7.042 8.958 1.00 88.38 163 VAL A O 1
ATOM 1340 N N . CYS A 1 164 ? -0.198 6.181 7.862 1.00 84.69 164 CYS A N 1
ATOM 1341 C CA . CYS A 1 164 ? 0.822 6.924 8.574 1.00 84.69 164 CYS A CA 1
ATOM 1342 C C . CYS A 1 164 ? 1.655 7.728 7.581 1.00 84.69 164 CYS A C 1
ATOM 1344 O O . CYS A 1 164 ? 1.997 7.247 6.498 1.00 84.69 164 CYS A O 1
ATOM 1346 N N . ILE A 1 165 ? 2.016 8.949 7.962 1.00 81.94 165 ILE A N 1
ATOM 1347 C CA . ILE A 1 165 ? 2.893 9.802 7.164 1.00 81.94 165 ILE A CA 1
ATOM 1348 C C . ILE A 1 165 ? 4.132 10.087 7.997 1.00 81.94 165 ILE A C 1
ATOM 1350 O O . ILE A 1 165 ? 4.047 10.701 9.058 1.00 81.94 165 ILE A O 1
ATOM 1354 N N . LYS A 1 166 ? 5.292 9.661 7.500 1.00 78.38 166 LYS A N 1
ATOM 1355 C CA . LYS A 1 166 ? 6.582 10.033 8.078 1.00 78.38 166 LYS A CA 1
ATOM 1356 C C . LYS A 1 166 ? 7.213 11.103 7.201 1.00 78.38 166 LYS A C 1
ATOM 1358 O O . LYS A 1 166 ? 7.506 10.851 6.032 1.00 78.38 166 LYS A O 1
ATOM 1363 N N . GLY A 1 167 ? 7.429 12.290 7.761 1.00 69.12 167 GLY A N 1
ATOM 1364 C CA . GLY A 1 167 ? 8.278 13.285 7.116 1.00 69.12 167 GLY A CA 1
ATOM 1365 C C . GLY A 1 167 ? 9.711 12.760 7.044 1.00 69.12 167 GLY A C 1
ATOM 1366 O O . GLY A 1 167 ? 10.201 12.205 8.024 1.00 69.12 167 GLY A O 1
ATOM 1367 N N . TRP A 1 168 ? 10.369 12.909 5.898 1.00 64.88 168 TRP A N 1
ATOM 1368 C CA . TRP A 1 168 ? 11.821 12.768 5.815 1.00 64.88 168 TRP A CA 1
ATOM 1369 C C . TRP A 1 168 ? 12.444 14.167 5.949 1.00 64.88 168 TRP A C 1
ATOM 1371 O O . TRP A 1 168 ? 11.780 15.171 5.674 1.00 64.88 168 TRP A O 1
ATOM 1381 N N . ASP A 1 169 ? 13.701 14.242 6.376 1.00 57.25 169 ASP A N 1
ATOM 1382 C CA . ASP A 1 169 ? 14.528 15.438 6.600 1.00 57.25 169 ASP A CA 1
ATOM 1383 C C . ASP A 1 169 ? 14.826 16.255 5.311 1.00 57.25 169 ASP A C 1
ATOM 1385 O O . ASP A 1 169 ? 15.820 16.969 5.223 1.00 57.25 169 ASP A O 1
ATOM 1389 N N . GLY A 1 170 ? 13.954 16.175 4.301 1.00 61.28 170 GLY A N 1
ATOM 1390 C CA . GLY A 1 170 ? 14.000 16.901 3.032 1.00 61.28 170 GLY A CA 1
ATOM 1391 C C . GLY A 1 170 ? 12.601 17.322 2.553 1.00 61.28 170 GLY A C 1
ATOM 1392 O O . GLY A 1 170 ? 11.694 17.561 3.353 1.00 61.28 170 GLY A O 1
ATOM 1393 N N . HIS A 1 171 ? 12.417 17.421 1.232 1.00 59.28 171 HIS A N 1
ATOM 1394 C CA . HIS A 1 171 ? 11.143 17.820 0.608 1.00 59.28 171 HIS A CA 1
ATOM 1395 C C . HIS A 1 171 ? 10.113 16.679 0.484 1.00 59.28 171 HIS A C 1
ATOM 1397 O O . HIS A 1 171 ? 8.938 16.937 0.212 1.00 59.28 171 HIS A O 1
ATOM 1403 N N . ASP A 1 172 ? 10.524 15.439 0.757 1.00 61.03 172 ASP A N 1
ATOM 1404 C CA . ASP A 1 172 ? 9.695 14.247 0.582 1.00 61.03 172 ASP A CA 1
ATOM 1405 C C . ASP A 1 172 ? 9.141 13.713 1.913 1.00 61.03 172 ASP A C 1
ATOM 1407 O O . ASP A 1 172 ? 9.696 13.892 3.001 1.00 61.03 172 ASP A O 1
ATOM 1411 N N . SER A 1 173 ? 8.008 13.030 1.828 1.00 68.25 173 SER A N 1
ATOM 1412 C CA . SER A 1 173 ? 7.371 12.269 2.899 1.00 68.25 173 SER A CA 1
ATOM 1413 C C . SER A 1 173 ? 7.118 10.840 2.448 1.00 68.25 173 SER A C 1
ATOM 1415 O O . SER A 1 173 ? 6.898 10.562 1.274 1.00 68.25 173 SER A O 1
ATOM 1417 N N . GLN A 1 174 ? 7.140 9.911 3.394 1.00 73.44 174 GLN A N 1
ATOM 1418 C CA . GLN A 1 174 ? 6.767 8.525 3.157 1.00 73.44 174 GLN A CA 1
ATOM 1419 C C . GLN A 1 174 ? 5.349 8.305 3.663 1.00 73.44 174 GLN A C 1
ATOM 1421 O O . GLN A 1 174 ? 5.071 8.530 4.842 1.00 73.44 174 GLN A O 1
ATOM 1426 N N . LEU A 1 175 ? 4.472 7.853 2.771 1.00 78.25 175 LEU A N 1
ATOM 1427 C CA . LEU A 1 175 ? 3.146 7.377 3.122 1.00 78.25 175 LEU A CA 1
ATOM 1428 C C . LEU A 1 175 ? 3.198 5.862 3.295 1.00 78.25 175 LEU A C 1
ATOM 1430 O O . LEU A 1 175 ? 3.642 5.119 2.416 1.00 78.25 175 LEU A O 1
ATOM 1434 N N . TYR A 1 176 ? 2.709 5.429 4.445 1.00 77.94 176 TYR A N 1
ATOM 1435 C CA . TYR A 1 176 ? 2.495 4.041 4.799 1.00 77.94 176 TYR A CA 1
ATOM 1436 C C . TYR A 1 176 ? 0.996 3.831 4.926 1.00 77.94 176 TYR A C 1
ATOM 1438 O O . TYR A 1 176 ? 0.321 4.567 5.635 1.00 77.94 176 TYR A O 1
ATOM 1446 N N . PHE A 1 177 ? 0.472 2.834 4.237 1.00 77.38 177 PHE A N 1
ATOM 1447 C CA . PHE A 1 177 ? -0.924 2.447 4.286 1.00 77.38 177 PHE A CA 1
ATOM 1448 C C . PHE A 1 177 ? -0.966 0.957 4.591 1.00 77.38 177 PHE A C 1
ATOM 1450 O O . PHE A 1 177 ? -0.519 0.148 3.784 1.00 77.38 177 PHE A O 1
ATOM 1457 N N . SER A 1 178 ? -1.463 0.576 5.759 1.00 78.19 178 SER A N 1
ATOM 1458 C CA . SER A 1 178 ? -1.584 -0.830 6.139 1.00 78.19 178 SER A CA 1
ATOM 1459 C C . SER A 1 178 ? -3.046 -1.156 6.380 1.00 78.19 178 SER A C 1
ATOM 1461 O O . SER A 1 178 ? -3.731 -0.421 7.088 1.00 78.19 178 SER A O 1
ATOM 1463 N N . LEU A 1 179 ? -3.535 -2.250 5.797 1.00 68.12 179 LEU A N 1
ATOM 1464 C CA . LEU A 1 179 ? -4.783 -2.844 6.250 1.00 68.12 179 LEU A CA 1
ATOM 1465 C C . LEU A 1 179 ? -4.475 -3.649 7.482 1.00 68.12 179 LEU A C 1
ATOM 1467 O O . LEU A 1 179 ? -3.735 -4.635 7.445 1.00 68.12 179 LEU A O 1
ATOM 1471 N N . ILE A 1 180 ? -5.061 -3.194 8.569 1.00 61.66 180 ILE A N 1
ATOM 1472 C CA . ILE A 1 180 ? -4.887 -3.826 9.845 1.00 61.66 180 ILE A CA 1
ATOM 1473 C C . ILE A 1 180 ? -6.169 -4.604 10.084 1.00 61.66 180 ILE A C 1
ATOM 1475 O O . ILE A 1 180 ? -7.212 -4.041 10.407 1.00 61.66 180 ILE A O 1
ATOM 1479 N N . ASP A 1 181 ? -6.089 -5.914 9.861 1.00 49.75 181 ASP A N 1
ATOM 1480 C CA . ASP A 1 181 ? -7.174 -6.861 10.112 1.00 49.75 181 ASP A CA 1
ATOM 1481 C C . ASP A 1 181 ? -7.322 -7.096 11.635 1.00 49.75 181 ASP A C 1
ATOM 1483 O O . ASP A 1 181 ? -7.322 -8.237 12.096 1.00 49.75 181 ASP A O 1
ATOM 1487 N N . PHE A 1 182 ? -7.408 -6.038 12.452 1.00 45.06 182 PHE A N 1
ATOM 1488 C CA . PHE A 1 182 ? -7.874 -6.199 13.828 1.00 45.06 182 PHE A CA 1
ATOM 1489 C C . PHE A 1 182 ? -9.404 -6.233 13.810 1.00 45.06 182 PHE A C 1
ATOM 1491 O O . PHE A 1 182 ? -10.033 -5.364 13.197 1.00 45.06 182 PHE A O 1
ATOM 1498 N N . PRO A 1 183 ? -10.045 -7.204 14.485 1.00 37.66 183 PRO A N 1
ATOM 1499 C CA . PRO A 1 183 ? -11.455 -7.075 14.795 1.00 37.66 183 PRO A CA 1
ATOM 1500 C C . PRO A 1 183 ? -11.650 -5.739 15.516 1.00 37.66 183 PRO A C 1
ATOM 1502 O O . PRO A 1 183 ? -10.916 -5.433 16.455 1.00 37.66 183 PRO A O 1
ATOM 1505 N N . PHE A 1 184 ? -12.672 -4.981 15.124 1.00 40.88 184 PHE A N 1
ATOM 1506 C CA . PHE A 1 184 ? -13.104 -3.705 15.723 1.00 40.88 184 PHE A CA 1
ATOM 1507 C C . PHE A 1 184 ? -13.396 -3.785 17.247 1.00 40.88 184 PHE A C 1
ATOM 1509 O O . PHE A 1 184 ? -13.857 -2.828 17.857 1.00 40.88 184 PHE A O 1
ATOM 1516 N N . VAL A 1 185 ? -13.164 -4.943 17.870 1.00 40.94 185 VAL A N 1
ATOM 1517 C CA . VAL A 1 185 ? -13.600 -5.340 19.209 1.00 40.94 185 VAL A CA 1
ATOM 1518 C C . VAL A 1 185 ? -12.719 -4.760 20.325 1.00 40.94 185 VAL A C 1
ATOM 1520 O O . VAL A 1 185 ? -13.169 -4.725 21.464 1.00 40.94 185 VAL A O 1
ATOM 1523 N N . TYR A 1 186 ? -11.522 -4.234 20.039 1.00 39.44 186 TYR A N 1
ATOM 1524 C CA . TYR A 1 186 ? -10.610 -3.767 21.100 1.00 39.44 186 TYR A CA 1
ATOM 1525 C C . TYR A 1 186 ? -10.564 -2.252 21.345 1.00 39.44 186 TYR A C 1
ATOM 1527 O O . TYR A 1 186 ? -9.931 -1.826 22.304 1.00 39.44 186 TYR A O 1
ATOM 1535 N N . TRP A 1 187 ? -11.294 -1.429 20.585 1.00 45.44 187 TRP A N 1
ATOM 1536 C CA . TRP A 1 187 ? -11.291 0.033 20.792 1.00 45.44 187 TRP A CA 1
ATOM 1537 C C . TRP A 1 187 ? -12.444 0.561 21.657 1.00 45.44 187 TRP A C 1
ATOM 1539 O O . TRP A 1 187 ? -12.588 1.767 21.818 1.00 45.44 187 TRP A O 1
ATOM 1549 N N . ASN A 1 188 ? -13.243 -0.327 22.262 1.00 38.66 188 ASN A N 1
ATOM 1550 C CA . ASN A 1 188 ? -14.370 0.048 23.127 1.00 38.66 188 ASN A CA 1
ATOM 1551 C C . ASN A 1 188 ? -14.120 -0.154 24.629 1.00 38.66 188 ASN A C 1
ATOM 1553 O O . ASN A 1 188 ? -15.066 -0.304 25.401 1.00 38.66 188 ASN A O 1
ATOM 1557 N N . THR A 1 189 ? -12.868 -0.113 25.076 1.00 41.94 189 THR A N 1
ATOM 1558 C CA . THR A 1 189 ? -12.568 -0.046 26.511 1.00 41.94 189 THR A CA 1
ATOM 1559 C C . THR A 1 189 ? -11.369 0.844 26.778 1.00 41.94 189 THR A C 1
ATOM 1561 O O . THR A 1 189 ? -10.259 0.342 26.874 1.00 41.94 189 THR A O 1
ATOM 1564 N N . THR A 1 190 ? -11.617 2.144 26.957 1.00 35.88 190 THR A N 1
ATOM 1565 C CA . THR A 1 190 ? -11.320 2.809 28.239 1.00 35.88 190 THR A CA 1
ATOM 1566 C C . THR A 1 190 ? -12.013 4.172 28.320 1.00 35.88 190 THR A C 1
ATOM 1568 O O . THR A 1 190 ? -11.739 5.043 27.504 1.00 35.88 190 THR A O 1
ATOM 1571 N N . VAL A 1 191 ? -12.936 4.239 29.290 1.00 37.56 191 VAL A N 1
ATOM 1572 C CA . VAL A 1 191 ? -13.400 5.350 30.155 1.00 37.56 191 VAL A CA 1
ATOM 1573 C C . VAL A 1 191 ? -13.141 6.785 29.699 1.00 37.56 191 VAL A C 1
ATOM 1575 O O . VAL A 1 191 ? -11.959 7.186 29.658 1.00 37.56 191 VAL A O 1
#

Radius of gyration: 19.33 Å; chains: 1; bounding box: 36×50×60 Å

Organism: NCBI:txid1561998